Protein AF-A0A8J3C0K2-F1 (afdb_monomer_lite)

InterPro domains:
  IPR045697 Domain of unknown function DUF5919 [PF19319] (122-198)

Foldseek 3Di:
DVVVVCPVVVVVVVVLCVVLVVLLVQLVVLQVVLVVDDDPSSVVSPVVSVVSNVVSVCSNPVVVVVVLVVQPDWDKDFFDDLVVLLVLLLVFQEEKEWAFQADPCCDDPNNVSNLVSLQNNLVNHYAYEYEHAQLPAPLVVVLCVLQVVVVDSSSLRRLSRLLSVVVSLVPDDPSSNVRYWYKYFRDNDQKTWTDGDQKIWIFGDDRNDGRRNGMTIIHGLPHPVVVVVVCSVVVRVVQQLGMDTSQLSQWWWKFKDQVPDTQDTDTFGWDDDPNWIKTFCPDPNVVSLVVVLVVCVVVVHHRDLQSMKIWTQPPSRHDPGHTFIWGKDWQDPPRPCPVVRQVRSCSNNVDPPPPDPDDGTMIITHTDD

Secondary structure (DSSP, 8-state):
-HHHHHHHHHHHHHHHHHHHHHHHHHHHHHHHHHHH--THHHHHHHHHHHHHHHHHHHHHHHHHHHHHHHHH-PEEESS--HHHHHHHHHT-SSEEEEEESS-GGGSTTTHHHHHHHHHHHHHHT-EEEEEEE-TTSHHHHHHHHHHGGGT--HHHHHHHHHHHHHHHHHTS-HHHHTTEEEEEE-SPP-EEEEEETTEEEEEE--TTS-GGGS-EEEEETTSHHHHHHHHHHHHHHH-TTSEEEHHHHHEEEEEEEETTEEEEEEEEEEEEETTEEEEE-TTHHHHHHHHHHHHHHHTTS---GGGEEEEEESSTT-TTPPEEEEEEEE--TT-TTHHHHHHHHHHHHSSSSPSSS----EEEEEEP-

Sequence (369 aa):
MYQWRMRNGLRRRLRTLVIGGLLSTVSAGMLVAAWSTGGFTSDLLLNLGSSLALAAVSYLIFDPIFDDARRARVQEHDRFDRATFIDRMRETHHQIRILDTWTLLLDGRARGRTEQAMREALEQGATIRVLLLDPDSAAARQRAEELERRQIDVAAQIRDNLRHLQEFRAGLATGQRSRLRICVYDASPSIQLYQWDGRALISFFPIGKVSFDVPQLEVDMASPWGQFVDRRFDELWDHRDHIRTLDRYWQLDVTLTDGEKRLGTSAVPYVNADDQVYVDGAGHLAHQLAHQATQHVREGQQASVAALGALAAWPPRRAGQQTCAFHLVHLDDDAPGLAEILALFDSKYGGYPATGDTEVFLLRLVPAE

pLDDT: mean 86.9, std 11.84, range [34.88, 98.62]

Structure (mmCIF, N/CA/C/O backbone):
data_AF-A0A8J3C0K2-F1
#
_entry.id   AF-A0A8J3C0K2-F1
#
loop_
_atom_site.group_PDB
_atom_site.id
_atom_site.type_symbol
_atom_site.label_atom_id
_atom_site.label_alt_id
_atom_site.label_comp_id
_atom_site.label_asym_id
_atom_site.label_entity_id
_atom_site.label_seq_id
_atom_site.pdbx_PDB_ins_code
_atom_site.Cartn_x
_atom_site.Cartn_y
_atom_site.Cartn_z
_atom_site.occupancy
_atom_site.B_iso_or_equiv
_atom_site.auth_seq_id
_atom_site.auth_comp_id
_atom_site.auth_asym_id
_atom_site.auth_atom_id
_atom_site.pdbx_PDB_model_num
ATOM 1 N N . MET A 1 1 ? 3.412 -19.622 -13.308 1.00 40.34 1 MET A N 1
ATOM 2 C CA . MET A 1 1 ? 4.241 -18.410 -13.526 1.00 40.34 1 MET A CA 1
ATOM 3 C C . MET A 1 1 ? 5.617 -18.694 -14.161 1.00 40.34 1 MET A C 1
ATOM 5 O O . MET A 1 1 ? 6.102 -17.840 -14.887 1.00 40.34 1 MET A O 1
ATOM 9 N N . TYR A 1 2 ? 6.209 -19.893 -14.009 1.00 34.88 2 TYR A N 1
ATOM 10 C CA . TYR A 1 2 ? 7.505 -20.270 -14.622 1.00 34.88 2 TYR A CA 1
ATOM 11 C C . TYR A 1 2 ? 7.463 -20.493 -16.156 1.00 34.88 2 TYR A C 1
ATOM 13 O O . TYR A 1 2 ? 8.416 -20.191 -16.867 1.00 34.88 2 TYR A O 1
ATOM 21 N N . GLN A 1 3 ? 6.332 -20.959 -16.701 1.00 37.59 3 GLN A N 1
ATOM 22 C CA . GLN A 1 3 ? 6.222 -21.371 -18.113 1.00 37.59 3 GLN A CA 1
ATOM 23 C C . GLN A 1 3 ? 6.186 -20.216 -19.135 1.00 37.59 3 GLN A C 1
ATOM 25 O O . GLN A 1 3 ? 6.498 -20.421 -20.308 1.00 37.59 3 GLN A O 1
ATOM 30 N N . TRP A 1 4 ? 5.841 -18.990 -18.724 1.00 39.56 4 TRP A N 1
ATOM 31 C CA . TRP A 1 4 ? 5.752 -17.853 -19.653 1.00 39.56 4 TRP A CA 1
ATOM 32 C C . TRP A 1 4 ? 7.104 -17.153 -19.877 1.00 39.56 4 TRP A C 1
ATOM 34 O O . TRP A 1 4 ? 7.392 -16.758 -21.008 1.00 39.56 4 TRP A O 1
ATOM 44 N N . ARG A 1 5 ? 7.991 -17.135 -18.859 1.00 44.91 5 ARG A N 1
ATOM 45 C CA . ARG A 1 5 ? 9.403 -16.694 -18.969 1.00 44.91 5 ARG A CA 1
ATOM 46 C C . ARG A 1 5 ? 10.157 -17.448 -20.076 1.00 44.91 5 ARG A C 1
ATOM 48 O O . ARG A 1 5 ? 11.022 -16.869 -20.727 1.00 44.91 5 ARG A O 1
ATOM 55 N N . MET A 1 6 ? 9.785 -18.701 -20.354 1.00 46.75 6 MET A N 1
ATOM 56 C CA . MET A 1 6 ? 10.351 -19.445 -21.477 1.00 46.75 6 MET A CA 1
ATOM 57 C C . MET A 1 6 ? 9.845 -18.938 -22.832 1.00 46.75 6 MET A C 1
ATOM 59 O O . MET A 1 6 ? 10.668 -18.697 -23.697 1.00 46.75 6 MET A O 1
ATOM 63 N N . ARG A 1 7 ? 8.545 -18.704 -23.061 1.00 48.75 7 ARG A N 1
ATOM 64 C CA . ARG A 1 7 ? 7.992 -18.568 -24.432 1.00 48.75 7 ARG A CA 1
ATOM 65 C C . ARG A 1 7 ? 8.566 -17.424 -25.282 1.00 48.75 7 ARG A C 1
ATOM 67 O O . ARG A 1 7 ? 8.802 -17.643 -26.470 1.00 48.75 7 ARG A O 1
ATOM 74 N N . ASN A 1 8 ? 8.825 -16.242 -24.721 1.00 50.47 8 ASN A N 1
ATOM 75 C CA . ASN A 1 8 ? 9.360 -15.115 -25.506 1.00 50.47 8 ASN A CA 1
ATOM 76 C C . ASN A 1 8 ? 10.885 -15.186 -25.695 1.00 50.47 8 ASN A C 1
ATOM 78 O O . ASN A 1 8 ? 11.376 -14.901 -26.790 1.00 50.47 8 ASN A O 1
ATOM 82 N N . GLY A 1 9 ? 11.621 -15.662 -24.683 1.00 58.25 9 GLY A N 1
ATOM 83 C CA . GLY A 1 9 ? 13.037 -16.010 -24.829 1.00 58.25 9 GLY A CA 1
ATOM 84 C C . GLY A 1 9 ? 13.242 -17.171 -25.806 1.00 58.25 9 GLY A C 1
ATOM 85 O O . GLY A 1 9 ? 14.155 -17.133 -26.625 1.00 58.25 9 GLY A O 1
ATOM 86 N N . LEU A 1 10 ? 12.338 -18.156 -25.792 1.00 61.22 10 LEU A N 1
ATOM 87 C CA . LEU A 1 10 ? 12.351 -19.313 -26.683 1.00 61.22 10 LEU A CA 1
ATOM 88 C C . LEU A 1 10 ? 12.069 -18.896 -28.124 1.00 61.22 10 LEU A C 1
ATOM 90 O O . LEU A 1 10 ? 12.780 -19.343 -29.004 1.00 61.22 10 LEU A O 1
ATOM 94 N N . ARG A 1 11 ? 11.100 -18.008 -28.393 1.00 67.44 11 ARG A N 1
ATOM 95 C CA . ARG A 1 11 ? 10.819 -17.530 -29.763 1.00 67.44 11 ARG A CA 1
ATOM 96 C C . ARG A 1 11 ? 11.991 -16.768 -30.379 1.00 67.44 11 ARG A C 1
ATOM 98 O O . ARG A 1 11 ? 12.285 -16.974 -31.553 1.00 67.44 11 ARG A O 1
ATOM 105 N N . ARG A 1 12 ? 12.673 -15.914 -29.607 1.00 65.38 12 ARG A N 1
ATOM 106 C CA . ARG A 1 12 ? 13.871 -15.208 -30.093 1.00 65.38 12 ARG A CA 1
ATOM 107 C C . ARG A 1 12 ? 15.053 -16.158 -30.264 1.00 65.38 12 ARG A C 1
ATOM 109 O O . ARG A 1 12 ? 15.635 -16.161 -31.337 1.00 65.38 12 ARG A O 1
ATOM 116 N N . ARG A 1 13 ? 15.320 -17.041 -29.292 1.00 71.19 13 ARG A N 1
ATOM 117 C CA . ARG A 1 13 ? 16.349 -18.090 -29.421 1.00 71.19 13 ARG A CA 1
ATOM 118 C C . ARG A 1 13 ? 16.077 -19.019 -30.601 1.00 71.19 13 ARG A C 1
ATOM 120 O O . ARG A 1 13 ? 16.992 -19.304 -31.352 1.00 71.19 13 ARG A O 1
ATOM 127 N N . LEU A 1 14 ? 14.828 -19.433 -30.811 1.00 78.25 14 LEU A N 1
ATOM 128 C CA . LEU A 1 14 ? 14.417 -20.229 -31.968 1.00 78.25 14 LEU A CA 1
ATOM 129 C C . LEU A 1 14 ? 14.643 -19.459 -33.264 1.00 78.25 14 LEU A C 1
ATOM 131 O O . LEU A 1 14 ? 15.159 -20.037 -34.204 1.00 78.25 14 LEU A O 1
ATOM 135 N N . ARG A 1 15 ? 14.330 -18.162 -33.325 1.00 79.69 15 ARG A N 1
ATOM 136 C CA . ARG A 1 15 ? 14.617 -17.343 -34.508 1.00 79.69 15 ARG A CA 1
ATOM 137 C C . ARG A 1 15 ? 16.122 -17.230 -34.774 1.00 79.69 15 ARG A C 1
ATOM 139 O O . ARG A 1 15 ? 16.526 -17.415 -35.915 1.00 79.69 15 ARG A O 1
ATOM 146 N N . THR A 1 16 ? 16.942 -16.984 -33.752 1.00 77.94 16 THR A N 1
ATOM 147 C CA . THR A 1 16 ? 18.410 -16.941 -33.877 1.00 77.94 16 THR A CA 1
ATOM 148 C C . THR A 1 16 ? 18.966 -18.299 -34.316 1.00 77.94 16 THR A C 1
ATOM 150 O O . THR A 1 16 ? 19.793 -18.354 -35.220 1.00 77.94 16 THR A O 1
ATOM 153 N N . LEU A 1 17 ? 18.452 -19.402 -33.761 1.00 81.94 17 LEU A N 1
ATOM 154 C CA . LEU A 1 17 ? 18.816 -20.768 -34.152 1.00 81.94 17 LEU A CA 1
ATOM 155 C C . LEU A 1 17 ? 18.344 -21.122 -35.567 1.00 81.94 17 LEU A C 1
ATOM 157 O O . LEU A 1 17 ? 19.067 -21.798 -36.286 1.00 81.94 17 LEU A O 1
ATOM 161 N N . VAL A 1 18 ? 17.167 -20.658 -35.992 1.00 87.00 18 VAL A N 1
ATOM 162 C CA . VAL A 1 18 ? 16.635 -20.879 -37.346 1.00 87.00 18 VAL A CA 1
ATOM 163 C C . VAL A 1 18 ? 17.442 -20.092 -38.373 1.00 87.00 18 VAL A C 1
ATOM 165 O O . VAL A 1 18 ? 17.825 -20.656 -39.391 1.00 87.00 18 VAL A O 1
ATOM 168 N N . ILE A 1 19 ? 17.739 -18.816 -38.111 1.00 84.44 19 ILE A N 1
ATOM 169 C CA . ILE A 1 19 ? 18.555 -17.984 -39.009 1.00 84.44 19 ILE A CA 1
ATOM 170 C C . ILE A 1 19 ? 19.987 -18.527 -39.074 1.00 84.44 19 ILE A C 1
ATOM 172 O O . ILE A 1 19 ? 20.512 -18.718 -40.168 1.00 84.44 19 ILE A O 1
ATOM 176 N N . GLY A 1 20 ? 20.592 -18.838 -37.922 1.00 82.75 20 GLY A N 1
ATOM 177 C CA . GLY A 1 20 ? 21.917 -19.457 -37.858 1.00 82.75 20 GLY A CA 1
ATOM 178 C C . GLY A 1 20 ? 21.952 -20.810 -38.570 1.00 82.75 20 GLY A C 1
ATOM 179 O O . GLY A 1 20 ? 22.820 -21.039 -39.403 1.00 82.75 20 GLY A O 1
ATOM 180 N N . GLY A 1 21 ? 20.957 -21.667 -38.327 1.00 86.81 21 GLY A N 1
ATOM 181 C CA . GLY A 1 21 ? 20.826 -22.972 -38.974 1.00 86.81 21 GLY A CA 1
ATOM 182 C C . GLY A 1 21 ? 20.632 -22.878 -40.487 1.00 86.81 21 GLY A C 1
ATOM 183 O O . GLY A 1 21 ? 21.260 -23.635 -41.226 1.00 86.81 21 GLY A O 1
ATOM 184 N N . LEU A 1 22 ? 19.829 -21.922 -40.968 1.00 91.31 22 LEU A N 1
ATOM 185 C CA . LEU A 1 22 ? 19.651 -21.666 -42.399 1.00 91.31 22 LEU A CA 1
ATOM 186 C C . LEU A 1 22 ? 20.975 -21.245 -43.046 1.00 91.31 22 LEU A C 1
ATOM 188 O O . LEU A 1 22 ? 21.366 -21.825 -44.056 1.00 91.31 22 LEU A O 1
ATOM 192 N N . LEU A 1 23 ? 21.691 -20.290 -42.444 1.00 86.88 23 LEU A N 1
ATOM 193 C CA . LEU A 1 23 ? 22.984 -19.819 -42.950 1.00 86.88 23 LEU A CA 1
ATOM 194 C C . LEU A 1 23 ? 24.039 -20.934 -42.955 1.00 86.88 23 LEU A C 1
ATOM 196 O O . LEU A 1 23 ? 24.748 -21.092 -43.948 1.00 86.88 23 LEU A O 1
ATOM 200 N N . SER A 1 24 ? 24.106 -21.749 -41.899 1.00 88.00 24 SER A N 1
ATOM 201 C CA . SER A 1 24 ? 25.003 -22.909 -41.838 1.00 88.00 24 SER A CA 1
ATOM 202 C C . SER A 1 24 ? 24.653 -23.971 -42.881 1.00 88.00 24 SER A C 1
ATOM 204 O O . SER A 1 24 ? 25.555 -24.531 -43.497 1.00 88.00 24 SER A O 1
ATOM 206 N N . THR A 1 25 ? 23.362 -24.220 -43.126 1.00 90.94 25 THR A N 1
ATOM 207 C CA . THR A 1 25 ? 22.909 -25.197 -44.132 1.00 90.94 25 THR A CA 1
ATOM 208 C C . THR A 1 25 ? 23.251 -24.730 -45.545 1.00 90.94 25 THR A C 1
ATOM 210 O O . THR A 1 25 ? 23.784 -25.506 -46.335 1.00 90.94 25 THR A O 1
ATOM 213 N N . VAL A 1 26 ? 23.002 -23.453 -45.857 1.00 92.19 26 VAL A N 1
ATOM 214 C CA . VAL A 1 26 ? 23.357 -22.857 -47.155 1.00 92.19 26 VAL A CA 1
ATOM 215 C C . VAL A 1 26 ? 24.871 -22.879 -47.358 1.00 92.19 26 VAL A C 1
ATOM 217 O O . VAL A 1 26 ? 25.337 -23.321 -48.404 1.00 92.19 26 VAL A O 1
ATOM 220 N N . SER A 1 27 ? 25.643 -22.481 -46.345 1.00 90.62 27 SER A N 1
ATOM 221 C CA . SER A 1 27 ? 27.106 -22.528 -46.385 1.00 90.62 27 SER A CA 1
ATOM 222 C C . SER A 1 27 ? 27.633 -23.950 -46.626 1.00 90.62 27 SER A C 1
ATOM 224 O O . SER A 1 27 ? 28.422 -24.157 -47.547 1.00 90.62 27 SER A O 1
ATOM 226 N N . ALA A 1 28 ? 27.147 -24.947 -45.878 1.00 89.94 28 ALA A N 1
ATOM 227 C CA . ALA A 1 28 ? 27.535 -26.345 -46.062 1.00 89.94 28 ALA A CA 1
ATOM 228 C C . ALA A 1 28 ? 27.168 -26.865 -47.461 1.00 89.94 28 ALA A C 1
ATOM 230 O O . ALA A 1 28 ? 27.981 -27.529 -48.100 1.00 89.94 28 ALA A O 1
ATOM 231 N N . GLY A 1 29 ? 25.982 -26.513 -47.969 1.00 92.75 29 GLY A N 1
ATOM 232 C CA . GLY A 1 29 ? 25.562 -26.843 -49.331 1.00 92.75 29 GLY A CA 1
ATOM 233 C C . GLY A 1 29 ? 26.493 -26.256 -50.395 1.00 92.75 29 GLY A C 1
ATOM 234 O O . GLY A 1 29 ? 26.873 -26.962 -51.326 1.00 92.75 29 GLY A O 1
ATOM 235 N N . MET A 1 30 ? 26.921 -24.999 -50.233 1.00 89.12 30 MET A N 1
ATOM 236 C CA . MET A 1 30 ? 27.874 -24.352 -51.145 1.00 89.12 30 MET A CA 1
ATOM 237 C C . MET A 1 30 ? 29.260 -25.010 -51.094 1.00 89.12 30 MET A C 1
ATOM 239 O O . MET A 1 30 ? 29.867 -25.220 -52.142 1.00 89.12 30 MET A O 1
ATOM 243 N N . LEU A 1 31 ? 29.737 -25.393 -49.905 1.00 88.12 31 LEU A N 1
ATOM 244 C CA . LEU A 1 31 ? 31.027 -26.073 -49.734 1.00 88.12 31 LEU A CA 1
ATOM 245 C C . LEU A 1 31 ? 31.029 -27.487 -50.334 1.00 88.12 31 LEU A C 1
ATOM 247 O O . LEU A 1 31 ? 31.998 -27.870 -50.983 1.00 88.12 31 LEU A O 1
ATOM 251 N N . VAL A 1 32 ? 29.941 -28.247 -50.167 1.00 91.50 32 VAL A N 1
ATOM 252 C CA . VAL A 1 32 ? 29.793 -29.583 -50.772 1.00 91.50 32 VAL A CA 1
ATOM 253 C C . VAL A 1 32 ? 29.661 -29.484 -52.293 1.00 91.50 32 VAL A C 1
ATOM 255 O O . VAL A 1 32 ? 30.288 -30.258 -53.014 1.00 91.50 32 VAL A O 1
ATOM 258 N N . ALA A 1 33 ? 28.890 -28.516 -52.798 1.00 86.69 33 ALA A N 1
ATOM 259 C CA . ALA A 1 33 ? 28.747 -28.293 -54.235 1.00 86.69 33 ALA A CA 1
ATOM 260 C C . ALA A 1 33 ? 30.089 -27.935 -54.893 1.00 86.69 33 ALA A C 1
ATOM 262 O O . ALA A 1 33 ? 30.379 -28.447 -55.976 1.00 86.69 33 ALA A O 1
ATOM 263 N N . ALA A 1 34 ? 30.934 -27.150 -54.212 1.00 89.00 34 ALA A N 1
ATOM 264 C CA . ALA A 1 34 ? 32.260 -26.785 -54.701 1.00 89.00 34 ALA A CA 1
ATOM 265 C C . ALA A 1 34 ? 33.132 -28.009 -55.031 1.00 89.00 34 ALA A C 1
ATOM 267 O O . ALA A 1 34 ? 33.839 -27.991 -56.031 1.00 89.00 34 ALA A O 1
ATOM 268 N N . TRP A 1 35 ? 33.026 -29.103 -54.266 1.00 88.56 35 TRP A N 1
ATOM 269 C CA . TRP A 1 35 ? 33.782 -30.340 -54.522 1.00 88.56 35 TRP A CA 1
ATOM 270 C C . TRP A 1 35 ? 33.364 -31.077 -55.797 1.00 88.56 35 TRP A C 1
ATOM 272 O O . TRP A 1 35 ? 34.137 -31.869 -56.329 1.00 88.56 35 TRP A O 1
ATOM 282 N N . SER A 1 36 ? 32.146 -30.835 -56.284 1.00 89.12 36 SER A N 1
ATOM 283 C CA . SER A 1 36 ? 31.622 -31.451 -57.509 1.00 89.12 36 SER A CA 1
ATOM 284 C C . SER A 1 36 ? 31.839 -30.599 -58.763 1.00 89.12 36 SER A C 1
ATOM 286 O O . SER A 1 36 ? 31.673 -31.086 -59.880 1.00 89.12 36 SER A O 1
ATOM 288 N N . THR A 1 37 ? 32.215 -29.331 -58.591 1.00 85.50 37 THR A N 1
ATOM 289 C CA . THR A 1 37 ? 32.388 -28.358 -59.673 1.00 85.50 37 THR A CA 1
ATOM 290 C C . THR A 1 37 ? 33.865 -28.050 -59.901 1.00 85.50 37 THR A C 1
ATOM 292 O O . THR A 1 37 ? 34.630 -27.955 -58.952 1.00 85.50 37 THR A O 1
ATOM 295 N N . GLY A 1 38 ? 34.285 -27.875 -61.155 1.00 88.00 38 GLY A N 1
ATOM 296 C CA . GLY A 1 38 ? 35.657 -27.483 -61.497 1.00 88.00 38 GLY A CA 1
ATOM 297 C C . GLY A 1 38 ? 35.792 -25.997 -61.846 1.00 88.00 38 GLY A C 1
ATOM 298 O O . GLY A 1 38 ? 34.838 -25.355 -62.292 1.00 88.00 38 GLY A O 1
ATOM 299 N N . GLY A 1 39 ? 37.005 -25.459 -61.702 1.00 88.12 39 GLY A N 1
ATOM 300 C CA . GLY A 1 39 ? 37.368 -24.113 -62.159 1.00 88.12 39 GLY A CA 1
ATOM 301 C C . GLY A 1 39 ? 36.726 -22.980 -61.349 1.00 88.12 39 GLY A C 1
ATOM 302 O O . GLY A 1 39 ? 36.488 -23.108 -60.154 1.00 88.12 39 GLY A O 1
ATOM 303 N N . PHE A 1 40 ? 36.417 -21.868 -62.018 1.00 87.50 40 PHE A N 1
ATOM 304 C CA . PHE A 1 40 ? 35.966 -20.613 -61.396 1.00 87.50 40 PHE A CA 1
ATOM 305 C C . PHE A 1 40 ? 34.762 -20.752 -60.444 1.00 87.50 40 PHE A C 1
ATOM 307 O O . PHE A 1 40 ? 34.675 -20.057 -59.434 1.00 87.50 40 PHE A O 1
ATOM 314 N N . THR A 1 41 ? 33.824 -21.652 -60.751 1.00 85.62 41 THR A N 1
ATOM 315 C CA . THR A 1 41 ? 32.620 -21.854 -59.927 1.00 85.62 41 THR A CA 1
ATOM 316 C C . THR A 1 41 ? 32.939 -22.461 -58.561 1.00 85.62 41 THR A C 1
ATOM 318 O O . THR A 1 41 ? 32.341 -22.046 -57.570 1.00 85.62 41 THR A O 1
ATOM 321 N N . SER A 1 42 ? 33.925 -23.361 -58.489 1.00 85.88 42 SER A N 1
ATOM 322 C CA . SER A 1 42 ? 34.426 -23.912 -57.224 1.00 85.88 42 SER A CA 1
ATOM 323 C C . SER A 1 42 ? 35.030 -22.814 -56.354 1.00 85.88 42 SER A C 1
ATOM 325 O O . SER A 1 42 ? 34.663 -22.676 -55.189 1.00 85.88 42 SER A O 1
ATOM 327 N N . ASP A 1 43 ? 35.896 -21.978 -56.931 1.00 85.62 43 ASP A N 1
ATOM 328 C CA . ASP A 1 43 ? 36.564 -20.900 -56.194 1.00 85.62 43 ASP A CA 1
ATOM 329 C C . ASP A 1 43 ? 35.558 -19.868 -55.658 1.00 85.62 43 ASP A C 1
ATOM 331 O O . ASP A 1 43 ? 35.679 -19.391 -54.526 1.00 85.62 43 ASP A O 1
ATOM 335 N N . LEU A 1 44 ? 34.520 -19.552 -56.439 1.00 87.12 44 LEU A N 1
ATOM 336 C CA . LEU A 1 44 ? 33.441 -18.659 -56.018 1.00 87.12 44 LEU A CA 1
ATOM 337 C C . LEU A 1 44 ? 32.611 -19.264 -54.870 1.00 87.12 44 LEU A C 1
ATOM 339 O O . LEU A 1 44 ? 32.331 -18.575 -53.887 1.00 87.12 44 LEU A O 1
ATOM 343 N N . LEU A 1 45 ? 32.237 -20.546 -54.973 1.00 85.62 45 LEU A N 1
ATOM 344 C CA . LEU A 1 45 ? 31.454 -21.254 -53.954 1.00 85.62 45 LEU A CA 1
ATOM 345 C C . LEU A 1 45 ? 32.230 -21.435 -52.646 1.00 85.62 45 LEU A C 1
ATOM 347 O O . LEU A 1 45 ? 31.642 -21.283 -51.576 1.00 85.62 45 LEU A O 1
ATOM 351 N N . LEU A 1 46 ? 33.539 -21.693 -52.709 1.00 84.12 46 LEU A N 1
ATOM 352 C CA . LEU A 1 46 ? 34.401 -21.784 -51.528 1.00 84.12 46 LEU A CA 1
ATOM 353 C C . LEU A 1 46 ? 34.516 -20.436 -50.805 1.00 84.12 46 LEU A C 1
ATOM 355 O O . LEU A 1 46 ? 34.364 -20.372 -49.582 1.00 84.12 46 LEU A O 1
ATOM 359 N N . ASN A 1 47 ? 34.724 -19.344 -51.546 1.00 84.69 47 ASN A N 1
ATOM 360 C CA . ASN A 1 47 ? 34.821 -18.002 -50.966 1.00 84.69 47 ASN A CA 1
ATOM 361 C C . ASN A 1 47 ? 33.490 -17.522 -50.363 1.00 84.69 47 ASN A C 1
ATOM 363 O O . ASN A 1 47 ? 33.461 -16.993 -49.248 1.00 84.69 47 ASN A O 1
ATOM 367 N N . LEU A 1 48 ? 32.368 -17.743 -51.055 1.00 85.56 48 LEU A N 1
ATOM 368 C CA . LEU A 1 48 ? 31.042 -17.397 -50.533 1.00 85.56 48 LEU A CA 1
ATOM 369 C C . LEU A 1 48 ? 30.633 -18.299 -49.363 1.00 85.56 48 LEU A C 1
ATOM 371 O O . LEU A 1 48 ? 30.150 -17.801 -48.346 1.00 85.56 48 LEU A O 1
ATOM 375 N N . GLY A 1 49 ? 30.857 -19.609 -49.477 1.00 80.62 49 GLY A N 1
ATOM 376 C CA . GLY A 1 49 ? 30.522 -20.587 -48.445 1.00 80.62 49 GLY A CA 1
ATOM 377 C C . GLY A 1 49 ? 31.273 -20.325 -47.142 1.00 80.62 49 GLY A C 1
ATOM 378 O O . GLY A 1 49 ? 30.652 -20.300 -46.078 1.00 80.62 49 GLY A O 1
ATOM 379 N N . SER A 1 50 ? 32.578 -20.043 -47.217 1.00 83.75 50 SER A N 1
ATOM 380 C CA . SER A 1 50 ? 33.395 -19.686 -46.046 1.00 83.75 50 SER A CA 1
ATOM 381 C C . SER A 1 50 ? 32.979 -18.351 -45.417 1.00 83.75 50 SER A C 1
ATOM 383 O O . SER A 1 50 ? 32.853 -18.267 -44.194 1.00 83.75 50 SER A O 1
ATOM 385 N N . SER A 1 51 ? 32.667 -17.335 -46.228 1.00 84.00 51 SER A N 1
ATOM 386 C CA . SER A 1 51 ? 32.173 -16.039 -45.735 1.00 84.00 51 SER A CA 1
ATOM 387 C C . SER A 1 51 ? 30.828 -16.172 -45.008 1.00 84.00 51 SER A C 1
ATOM 389 O O . SER A 1 51 ? 30.630 -15.583 -43.944 1.00 84.00 51 SER A O 1
ATOM 391 N N . LEU A 1 52 ? 29.913 -16.992 -45.538 1.00 82.19 52 LEU A N 1
ATOM 392 C CA . LEU A 1 52 ? 28.620 -17.278 -44.909 1.00 82.19 52 LEU A CA 1
ATOM 393 C C . LEU A 1 52 ? 28.761 -18.116 -43.632 1.00 82.19 52 LEU A C 1
ATOM 395 O O . LEU A 1 52 ? 28.049 -17.851 -42.662 1.00 82.19 52 LEU A O 1
ATOM 399 N N . ALA A 1 53 ? 29.691 -19.077 -43.593 1.00 75.81 53 ALA A N 1
ATOM 400 C CA . ALA A 1 53 ? 30.005 -19.827 -42.374 1.00 75.81 53 ALA A CA 1
ATOM 401 C C . ALA A 1 53 ? 30.484 -18.884 -41.264 1.00 75.81 53 ALA A C 1
ATOM 403 O O . ALA A 1 53 ? 29.987 -18.942 -40.139 1.00 75.81 53 ALA A O 1
ATOM 404 N N . LEU A 1 54 ? 31.409 -17.976 -41.595 1.00 80.56 54 LEU A N 1
ATOM 405 C CA . LEU A 1 54 ? 31.934 -16.993 -40.654 1.00 80.56 54 LEU A CA 1
ATOM 406 C C . LEU A 1 54 ? 30.830 -16.054 -40.150 1.00 80.56 54 LEU A C 1
ATOM 408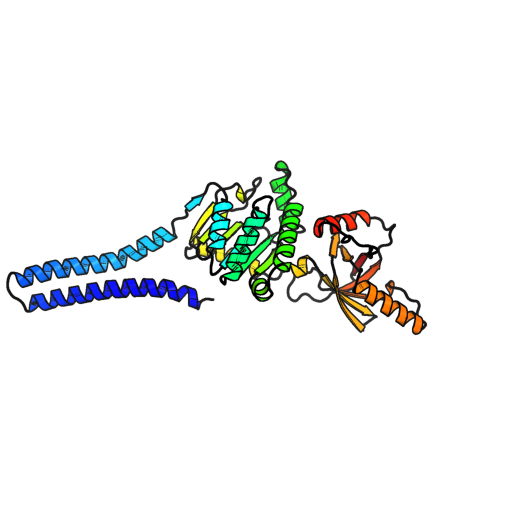 O O . LEU A 1 54 ? 30.748 -15.799 -38.950 1.00 80.56 54 LEU A O 1
ATOM 412 N N . ALA A 1 55 ? 29.948 -15.587 -41.037 1.00 79.50 55 ALA A N 1
ATOM 413 C CA . ALA A 1 55 ? 28.803 -14.759 -40.664 1.00 79.50 55 ALA A CA 1
ATOM 414 C C . ALA A 1 55 ? 27.827 -15.496 -39.728 1.00 79.50 55 ALA A C 1
ATOM 416 O O . ALA A 1 55 ? 27.373 -14.912 -38.744 1.00 79.50 55 ALA A O 1
ATOM 417 N N . ALA A 1 56 ? 27.543 -16.778 -39.985 1.00 76.88 56 ALA A N 1
ATOM 418 C CA . ALA A 1 56 ? 26.682 -17.597 -39.132 1.00 76.88 56 ALA A CA 1
ATOM 419 C C . ALA A 1 56 ? 27.277 -17.776 -37.727 1.00 76.88 56 ALA A C 1
ATOM 421 O O . ALA A 1 56 ? 26.586 -17.562 -36.731 1.00 76.88 56 ALA A O 1
ATOM 422 N N . VAL A 1 57 ? 28.570 -18.111 -37.641 1.00 77.88 57 VAL A N 1
ATOM 423 C CA . VAL A 1 57 ? 29.290 -18.265 -36.366 1.00 77.88 57 VAL A CA 1
ATOM 424 C C . VAL A 1 57 ? 29.348 -16.937 -35.608 1.00 77.88 57 VAL A C 1
ATOM 426 O O . VAL A 1 57 ? 29.031 -16.893 -34.422 1.00 77.88 57 VAL A O 1
ATOM 429 N N . SER A 1 58 ? 29.682 -15.847 -36.301 1.00 80.81 58 SER A N 1
ATOM 430 C CA . SER A 1 58 ? 29.706 -14.489 -35.751 1.00 80.81 58 SER A CA 1
ATOM 431 C C . SER A 1 58 ? 28.344 -14.107 -35.161 1.00 80.81 58 SER A C 1
ATOM 433 O O . SER A 1 58 ? 28.258 -13.718 -33.999 1.00 80.81 58 SER A O 1
ATOM 435 N N . TYR A 1 59 ? 27.254 -14.318 -35.903 1.00 80.56 59 TYR A N 1
ATOM 436 C CA . TYR A 1 59 ? 25.904 -14.015 -35.430 1.00 80.56 59 TYR A CA 1
ATOM 437 C C . TYR A 1 59 ? 25.506 -14.855 -34.205 1.00 80.56 59 TYR A C 1
ATOM 439 O O . TYR A 1 59 ? 24.963 -14.321 -33.241 1.00 80.56 59 TYR A O 1
ATOM 447 N N . LEU A 1 60 ? 25.835 -16.151 -34.187 1.00 77.56 60 LEU A N 1
ATOM 448 C CA . LEU A 1 60 ? 25.545 -17.032 -33.049 1.00 77.56 60 LEU A CA 1
ATOM 449 C C . LEU A 1 60 ? 26.321 -16.661 -31.775 1.00 77.56 60 LEU A C 1
ATOM 451 O O . LEU A 1 60 ? 25.820 -16.908 -30.680 1.00 77.56 60 LEU A O 1
ATOM 455 N N . ILE A 1 61 ? 27.517 -16.077 -31.906 1.00 76.00 61 ILE A N 1
ATOM 456 C CA . ILE A 1 61 ? 28.367 -15.689 -30.771 1.00 76.00 61 ILE A CA 1
ATOM 457 C C . ILE A 1 61 ? 28.053 -14.269 -30.288 1.00 76.00 61 ILE A C 1
ATOM 459 O O . ILE A 1 61 ? 27.923 -14.046 -29.085 1.00 76.00 61 ILE A O 1
ATOM 463 N N . PHE A 1 62 ? 27.934 -13.299 -31.196 1.00 73.06 62 PHE A N 1
ATOM 464 C CA . PHE A 1 62 ? 27.825 -11.889 -30.823 1.00 73.06 62 PHE A CA 1
ATOM 465 C C . PHE A 1 62 ? 26.424 -11.482 -30.366 1.00 73.06 62 PHE A C 1
ATOM 467 O O . PHE A 1 62 ? 26.315 -10.677 -29.444 1.00 73.06 62 PHE A O 1
ATOM 474 N N . ASP A 1 63 ? 25.356 -12.022 -30.960 1.00 72.94 63 ASP A N 1
ATOM 475 C CA . ASP A 1 63 ? 23.981 -11.622 -30.617 1.00 72.94 63 ASP A CA 1
ATOM 476 C C . ASP A 1 63 ? 23.649 -11.898 -29.129 1.00 72.94 63 ASP A C 1
ATOM 478 O O . ASP A 1 63 ? 23.155 -10.988 -28.457 1.00 72.94 63 ASP A O 1
ATOM 482 N N . PRO A 1 64 ? 24.009 -13.066 -28.542 1.00 67.88 64 PRO A N 1
ATOM 483 C CA . PRO A 1 64 ? 23.860 -13.305 -27.103 1.00 67.88 64 PRO A CA 1
ATOM 484 C C . PRO A 1 64 ? 24.662 -12.328 -26.236 1.00 67.88 64 PRO A C 1
ATOM 486 O O . PRO A 1 64 ? 24.132 -11.806 -25.259 1.00 67.88 64 PRO A O 1
ATOM 489 N N . ILE A 1 65 ? 25.914 -12.040 -26.611 1.00 67.38 65 ILE A N 1
ATOM 490 C CA . ILE A 1 65 ? 26.798 -11.140 -25.855 1.00 67.38 65 ILE A CA 1
ATOM 491 C C . ILE A 1 65 ? 26.245 -9.710 -25.863 1.00 67.38 65 ILE A C 1
ATOM 493 O O . ILE A 1 65 ? 26.227 -9.046 -24.828 1.00 67.38 65 ILE A O 1
ATOM 497 N N . PHE A 1 66 ? 25.759 -9.229 -27.010 1.00 68.25 66 PHE A N 1
ATOM 498 C CA . PHE A 1 66 ? 25.170 -7.894 -27.118 1.00 68.25 66 PHE A CA 1
ATOM 499 C C . PHE A 1 66 ? 23.833 -7.780 -26.390 1.00 68.25 66 PHE A C 1
ATOM 501 O O . PHE A 1 66 ? 23.535 -6.721 -25.835 1.00 68.25 66 PHE A O 1
ATOM 508 N N . ASP A 1 67 ? 23.023 -8.834 -26.380 1.00 66.44 67 ASP A N 1
ATOM 509 C CA . ASP A 1 67 ? 21.784 -8.863 -25.606 1.00 66.44 67 ASP A CA 1
ATOM 510 C C . ASP A 1 67 ? 22.059 -8.881 -24.099 1.00 66.44 67 ASP A C 1
ATOM 512 O O . ASP A 1 67 ? 21.422 -8.127 -23.361 1.00 66.44 67 ASP A O 1
ATOM 516 N N . ASP A 1 68 ? 23.037 -9.661 -23.640 1.00 64.62 68 ASP A N 1
ATO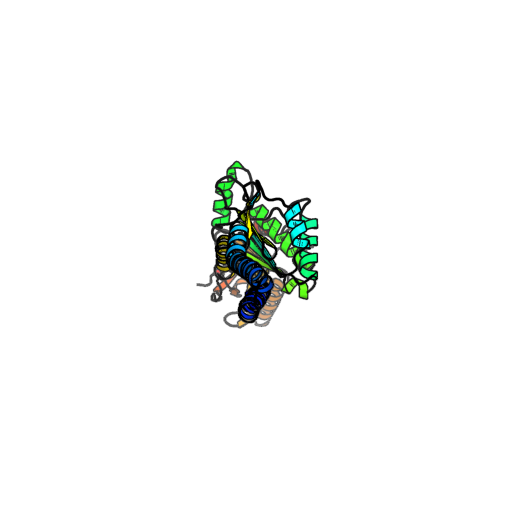M 517 C CA . ASP A 1 68 ? 23.438 -9.689 -22.233 1.00 64.62 68 ASP A CA 1
ATOM 518 C C . ASP A 1 68 ? 24.053 -8.349 -21.804 1.00 64.62 68 ASP A C 1
ATOM 520 O O . ASP A 1 68 ? 23.689 -7.815 -20.755 1.00 64.62 68 ASP A O 1
ATOM 524 N N . ALA A 1 69 ? 24.879 -7.727 -22.651 1.00 59.69 69 ALA A N 1
ATOM 525 C CA . ALA A 1 69 ? 25.408 -6.383 -22.417 1.00 59.69 69 ALA A CA 1
ATOM 526 C C . ALA A 1 69 ? 24.299 -5.314 -22.388 1.00 59.69 69 ALA A C 1
ATOM 528 O O . ALA A 1 69 ? 24.325 -4.414 -21.547 1.00 59.69 69 ALA A O 1
ATOM 529 N N . ARG A 1 70 ? 23.287 -5.417 -23.263 1.00 62.19 70 ARG A N 1
ATOM 530 C CA . ARG A 1 70 ? 22.124 -4.512 -23.264 1.00 62.19 70 ARG A CA 1
ATOM 531 C C . ARG A 1 70 ? 21.239 -4.689 -22.033 1.00 62.19 70 ARG A C 1
ATOM 533 O O . ARG A 1 70 ? 20.733 -3.694 -21.526 1.00 62.19 70 ARG A O 1
ATOM 540 N N . ARG A 1 71 ? 21.064 -5.917 -21.537 1.00 63.19 71 ARG A N 1
ATOM 541 C CA . ARG A 1 71 ? 20.314 -6.200 -20.298 1.00 63.19 71 ARG A CA 1
ATOM 542 C C . ARG A 1 71 ? 21.080 -5.816 -19.038 1.00 63.19 71 ARG A C 1
ATOM 544 O O . ARG A 1 71 ? 20.456 -5.474 -18.041 1.00 63.19 71 ARG A O 1
ATOM 551 N N . ALA A 1 72 ? 22.408 -5.874 -19.076 1.00 61.44 72 ALA A N 1
ATOM 552 C CA . ALA A 1 72 ? 23.267 -5.433 -17.982 1.00 61.44 72 ALA A CA 1
ATOM 553 C C . ALA A 1 72 ? 23.386 -3.903 -17.895 1.00 61.44 72 ALA A C 1
ATOM 555 O O . ALA A 1 72 ? 23.829 -3.388 -16.869 1.00 61.44 72 ALA A O 1
ATOM 556 N N . ARG A 1 73 ? 22.994 -3.169 -18.948 1.00 66.94 73 ARG A N 1
ATOM 557 C CA . ARG A 1 73 ? 23.032 -1.707 -18.954 1.00 66.94 73 ARG A CA 1
ATOM 558 C C . ARG A 1 73 ? 21.922 -1.157 -18.064 1.00 66.94 73 ARG A C 1
ATOM 560 O O . ARG A 1 73 ? 20.762 -1.088 -18.461 1.00 66.94 73 ARG A O 1
ATOM 567 N N . VAL A 1 74 ? 22.318 -0.762 -16.863 1.00 77.69 74 VAL A N 1
ATOM 568 C CA . VAL A 1 74 ? 21.507 0.044 -15.958 1.00 77.69 74 VAL A CA 1
ATOM 569 C C . VAL A 1 74 ? 21.493 1.471 -16.498 1.00 77.69 74 VAL A C 1
ATOM 571 O O . VAL A 1 74 ? 22.554 2.041 -16.762 1.00 77.69 74 VAL A O 1
ATOM 574 N N . GLN A 1 75 ? 20.304 2.025 -16.720 1.00 86.06 75 GLN A N 1
ATOM 575 C CA . GLN A 1 75 ? 20.156 3.441 -17.038 1.00 86.06 75 GLN A CA 1
ATOM 576 C C . GLN A 1 75 ? 19.863 4.188 -15.743 1.00 86.06 75 GLN A C 1
ATOM 578 O O . GLN A 1 75 ? 18.916 3.860 -15.040 1.00 86.06 75 GLN A O 1
ATOM 583 N N . GLU A 1 76 ? 20.690 5.171 -15.421 1.00 90.12 76 GLU A N 1
ATOM 584 C CA . GLU A 1 76 ? 20.482 6.028 -14.260 1.00 90.12 76 GLU A CA 1
ATOM 585 C C . GLU A 1 76 ? 19.643 7.243 -14.663 1.00 90.12 76 GLU A C 1
ATOM 587 O O . GLU A 1 76 ? 19.869 7.853 -15.711 1.00 90.12 76 GLU A O 1
ATOM 592 N N . HIS A 1 77 ? 18.662 7.570 -13.833 1.00 91.75 77 HIS A N 1
ATOM 593 C CA . HIS A 1 77 ? 17.842 8.772 -13.922 1.00 91.75 77 HIS A CA 1
ATOM 594 C C . HIS A 1 77 ? 18.083 9.597 -12.663 1.00 91.75 77 HIS A C 1
ATOM 596 O O . HIS A 1 77 ? 18.106 9.033 -11.575 1.00 91.75 77 HIS A O 1
ATOM 602 N N . ASP A 1 78 ? 18.201 10.920 -12.772 1.00 90.81 78 ASP A N 1
ATOM 603 C CA . ASP A 1 78 ? 18.546 11.774 -11.620 1.00 90.81 78 ASP A CA 1
ATOM 604 C C . ASP A 1 78 ? 17.534 11.696 -10.462 1.00 90.81 78 ASP A C 1
ATOM 606 O O . ASP A 1 78 ? 17.883 11.911 -9.301 1.00 90.81 78 ASP A O 1
ATOM 610 N N . ARG A 1 79 ? 16.262 11.430 -10.785 1.00 93.25 79 ARG A N 1
ATOM 611 C CA . ARG A 1 79 ? 15.128 11.366 -9.852 1.00 93.25 79 ARG A CA 1
ATOM 612 C C . ARG A 1 79 ? 13.960 10.591 -10.453 1.00 93.25 79 ARG A C 1
ATOM 614 O O . ARG A 1 79 ? 13.952 10.288 -11.645 1.00 93.25 79 ARG A O 1
ATOM 621 N N . PHE A 1 80 ? 12.939 10.326 -9.643 1.00 95.19 80 PHE A N 1
ATOM 622 C CA . PHE A 1 80 ? 11.723 9.663 -10.103 1.00 95.19 80 PHE A CA 1
ATOM 623 C C . PHE A 1 80 ? 10.866 10.578 -10.994 1.00 95.19 80 PHE A C 1
ATOM 625 O O . PHE A 1 80 ? 10.285 11.566 -10.533 1.00 95.19 80 PHE A O 1
ATOM 632 N N . ASP A 1 81 ? 10.750 10.231 -12.279 1.00 94.69 81 ASP A N 1
ATOM 633 C CA . ASP A 1 81 ? 9.839 10.897 -13.210 1.00 94.69 81 ASP A CA 1
ATOM 634 C C . ASP A 1 81 ? 8.438 10.272 -13.154 1.00 94.69 81 ASP A C 1
ATOM 636 O O . ASP A 1 81 ? 8.117 9.283 -13.822 1.00 94.69 81 ASP A O 1
ATOM 640 N N . ARG A 1 82 ? 7.579 10.913 -12.360 1.00 94.81 82 ARG A N 1
ATOM 641 C CA . ARG A 1 82 ? 6.176 10.527 -12.177 1.00 94.81 82 ARG A CA 1
ATOM 642 C C . ARG A 1 82 ? 5.388 10.489 -13.481 1.00 94.81 82 ARG A C 1
ATOM 644 O O . ARG A 1 82 ? 4.568 9.595 -13.652 1.00 94.81 82 ARG A O 1
ATOM 651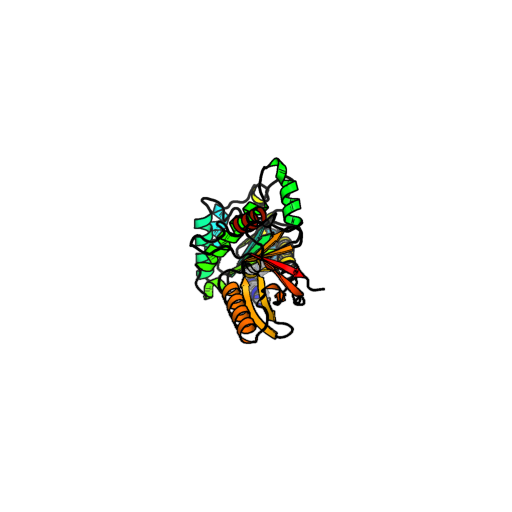 N N . ALA A 1 83 ? 5.583 11.463 -14.371 1.00 95.25 83 ALA A N 1
ATOM 652 C CA . ALA A 1 83 ? 4.780 11.557 -15.587 1.00 95.25 83 ALA A CA 1
ATOM 653 C C . ALA A 1 83 ? 5.105 10.392 -16.522 1.00 95.25 83 ALA A C 1
ATOM 655 O O . ALA A 1 83 ? 4.196 9.687 -16.957 1.00 95.25 83 ALA A O 1
ATOM 656 N N . THR A 1 84 ? 6.400 10.139 -16.717 1.00 95.31 84 THR A N 1
ATOM 657 C CA . THR A 1 84 ? 6.877 9.010 -17.514 1.00 95.31 84 THR A CA 1
ATOM 658 C C . THR A 1 84 ? 6.389 7.681 -16.938 1.00 95.31 84 THR A C 1
ATOM 660 O O . THR A 1 84 ? 5.875 6.854 -17.686 1.00 95.31 84 THR A O 1
ATOM 663 N N . PHE A 1 85 ? 6.473 7.469 -15.618 1.00 96.94 85 PHE A N 1
ATOM 664 C CA . PHE A 1 85 ? 5.987 6.221 -15.019 1.00 96.94 85 PHE A CA 1
ATOM 665 C C . PHE A 1 85 ? 4.469 6.034 -15.183 1.00 96.94 85 PHE A C 1
ATOM 667 O O . PHE A 1 85 ? 4.032 4.941 -15.533 1.00 96.94 85 PHE A O 1
ATOM 674 N N . ILE A 1 86 ? 3.666 7.089 -15.000 1.00 97.81 86 ILE A N 1
ATOM 675 C CA . ILE A 1 86 ? 2.210 7.033 -15.228 1.00 97.81 86 ILE A CA 1
ATOM 676 C C . ILE A 1 86 ? 1.903 6.635 -16.676 1.00 97.81 86 ILE A C 1
ATOM 678 O O . ILE A 1 86 ? 1.039 5.792 -16.906 1.00 97.81 86 ILE A O 1
ATOM 682 N N . ASP A 1 87 ? 2.618 7.195 -17.652 1.00 97.19 87 ASP A N 1
ATOM 683 C CA . ASP A 1 87 ? 2.413 6.841 -19.057 1.00 97.19 87 ASP A CA 1
ATOM 684 C C . ASP A 1 87 ? 2.819 5.378 -19.331 1.00 97.19 87 ASP A C 1
ATOM 686 O O . ASP A 1 87 ? 2.082 4.653 -19.997 1.00 97.19 87 ASP A O 1
ATOM 690 N N . ARG A 1 88 ? 3.896 4.875 -18.707 1.00 96.81 88 ARG A N 1
ATOM 691 C CA . ARG A 1 88 ? 4.262 3.444 -18.759 1.00 96.81 88 ARG A CA 1
ATOM 692 C C . ARG A 1 88 ? 3.218 2.527 -18.130 1.00 96.81 88 ARG A C 1
ATOM 694 O O . ARG A 1 88 ? 2.971 1.443 -18.656 1.00 96.81 88 ARG A O 1
ATOM 701 N N . MET A 1 89 ? 2.583 2.940 -17.033 1.00 96.50 89 MET A N 1
ATOM 702 C CA . MET A 1 89 ? 1.501 2.167 -16.416 1.00 96.50 89 MET A CA 1
ATOM 703 C C . MET A 1 89 ? 0.325 1.981 -17.379 1.00 96.50 89 MET A C 1
ATOM 705 O O . MET A 1 89 ? -0.231 0.890 -17.438 1.00 96.50 89 MET A O 1
ATOM 709 N N . ARG A 1 90 ? -0.026 3.004 -18.169 1.00 95.38 90 ARG A N 1
ATOM 710 C CA . ARG A 1 90 ? -1.117 2.921 -19.162 1.00 95.38 90 ARG A CA 1
ATOM 711 C C . ARG A 1 90 ? -0.840 1.929 -20.286 1.00 95.38 90 ARG A C 1
ATOM 713 O O . ARG A 1 90 ? -1.762 1.296 -20.794 1.00 95.38 90 ARG A O 1
ATOM 720 N N . GLU A 1 91 ? 0.428 1.820 -20.674 1.00 94.12 91 GLU A N 1
ATOM 721 C CA . GLU A 1 91 ? 0.917 0.903 -21.711 1.00 94.12 91 GLU A CA 1
ATOM 722 C C . GLU A 1 91 ? 1.082 -0.541 -21.197 1.00 94.12 91 GLU A C 1
ATOM 724 O O . GLU A 1 91 ? 1.386 -1.447 -21.970 1.00 94.12 91 GLU A O 1
ATOM 729 N N . THR A 1 92 ? 0.923 -0.765 -19.889 1.00 94.94 92 THR A N 1
ATOM 730 C CA . THR A 1 92 ? 1.213 -2.047 -19.247 1.00 94.94 92 THR A CA 1
ATOM 731 C C . THR A 1 92 ? 0.068 -3.040 -19.412 1.00 94.94 92 THR A C 1
ATOM 733 O O . THR A 1 92 ? -1.065 -2.788 -19.004 1.00 94.94 92 THR A O 1
ATOM 736 N N . HIS A 1 93 ? 0.388 -4.239 -19.901 1.00 93.56 93 HIS A N 1
ATOM 737 C CA . HIS A 1 93 ? -0.609 -5.290 -20.135 1.00 93.56 93 HIS A CA 1
ATOM 738 C C . HIS A 1 93 ? -0.518 -6.470 -19.162 1.00 93.56 93 HIS A C 1
ATOM 740 O O . HIS A 1 93 ? -1.439 -7.291 -19.108 1.00 93.56 93 HIS A O 1
ATOM 746 N N . HIS A 1 94 ? 0.575 -6.606 -18.403 1.00 94.81 94 HIS A N 1
ATOM 747 C CA . HIS A 1 94 ? 0.787 -7.791 -17.571 1.00 94.81 94 HIS A CA 1
ATOM 748 C C . HIS A 1 94 ? 0.874 -7.473 -16.088 1.00 94.81 94 HIS A C 1
ATOM 750 O O . HIS A 1 94 ? 0.097 -8.029 -15.303 1.00 94.81 94 HIS A O 1
ATOM 756 N N . GLN A 1 95 ? 1.823 -6.632 -15.677 1.00 97.00 95 GLN A N 1
ATOM 757 C CA . GLN A 1 95 ? 2.087 -6.454 -14.255 1.00 97.00 95 GLN A CA 1
ATOM 758 C C . GLN A 1 95 ? 2.633 -5.078 -13.901 1.00 97.00 95 GLN A C 1
ATOM 760 O O . GLN A 1 95 ? 3.602 -4.610 -14.489 1.00 97.00 95 GLN A O 1
ATOM 765 N N . ILE A 1 96 ? 2.070 -4.515 -12.835 1.00 98.50 96 ILE A N 1
ATOM 766 C CA . ILE A 1 96 ? 2.592 -3.342 -12.141 1.00 98.50 96 ILE A CA 1
ATOM 767 C C . ILE A 1 96 ? 2.901 -3.756 -10.701 1.00 98.50 96 ILE A C 1
ATOM 769 O O . ILE A 1 96 ? 2.067 -4.392 -10.043 1.00 98.50 96 ILE A O 1
ATOM 773 N N . ARG A 1 97 ? 4.098 -3.422 -10.209 1.00 98.31 97 ARG A N 1
ATOM 774 C CA . ARG A 1 97 ? 4.453 -3.569 -8.788 1.00 98.31 97 ARG A CA 1
ATOM 775 C C . ARG A 1 97 ? 4.963 -2.250 -8.239 1.00 98.31 97 ARG A C 1
ATOM 777 O O . ARG A 1 97 ? 5.792 -1.606 -8.873 1.00 98.31 97 ARG A O 1
ATOM 784 N N . ILE A 1 98 ? 4.477 -1.886 -7.063 1.00 98.12 98 ILE A N 1
ATOM 785 C CA . ILE A 1 98 ? 4.912 -0.711 -6.316 1.00 98.12 98 ILE A CA 1
ATOM 786 C C . ILE A 1 98 ? 5.329 -1.193 -4.929 1.00 98.12 98 ILE A C 1
ATOM 788 O O . ILE A 1 98 ? 4.534 -1.846 -4.254 1.00 98.12 98 ILE A O 1
ATOM 792 N N . LEU A 1 99 ? 6.560 -0.894 -4.526 1.00 96.88 99 LEU A N 1
ATOM 793 C CA . LEU A 1 99 ? 7.053 -1.038 -3.157 1.00 96.88 99 LEU A CA 1
ATOM 794 C C . LEU A 1 99 ? 7.717 0.278 -2.758 1.00 96.88 99 LEU A C 1
ATOM 796 O O . LEU A 1 99 ? 8.668 0.713 -3.406 1.00 96.88 99 LEU A O 1
ATOM 800 N N . ASP A 1 100 ? 7.199 0.911 -1.713 1.00 95.94 100 ASP A N 1
ATOM 801 C CA . ASP A 1 100 ? 7.708 2.187 -1.213 1.00 95.94 100 ASP A CA 1
ATOM 802 C C . ASP A 1 100 ? 7.323 2.394 0.257 1.00 95.94 100 ASP A C 1
ATOM 804 O O . ASP A 1 100 ? 6.488 1.665 0.794 1.00 95.94 100 ASP A O 1
ATOM 808 N N . THR A 1 101 ? 7.878 3.428 0.893 1.00 95.38 101 THR A N 1
ATOM 809 C CA . THR A 1 101 ? 7.386 3.891 2.199 1.00 95.38 101 THR A CA 1
ATOM 810 C C . THR A 1 101 ? 5.979 4.465 2.042 1.00 95.38 101 THR A C 1
ATOM 812 O O . THR A 1 101 ? 5.032 3.934 2.609 1.00 95.38 101 THR A O 1
ATOM 815 N N . TRP A 1 102 ? 5.845 5.478 1.187 1.00 95.94 102 TRP A N 1
ATOM 816 C CA . TRP A 1 102 ? 4.606 6.014 0.613 1.00 95.94 102 TRP A CA 1
ATOM 817 C C . TRP A 1 102 ? 4.922 6.428 -0.832 1.00 95.94 102 TRP A C 1
ATOM 819 O O . TRP A 1 102 ? 6.090 6.633 -1.159 1.00 95.94 102 TRP A O 1
ATOM 829 N N . THR A 1 103 ? 3.926 6.553 -1.708 1.00 95.19 103 THR A N 1
ATOM 830 C CA . THR A 1 103 ? 4.148 6.878 -3.122 1.00 95.19 103 THR A CA 1
ATOM 831 C C . THR A 1 103 ? 3.661 8.278 -3.494 1.00 95.19 103 THR A C 1
ATOM 833 O O . THR A 1 103 ? 2.493 8.625 -3.339 1.00 95.19 103 THR A O 1
ATOM 836 N N . LEU A 1 104 ? 4.532 9.063 -4.138 1.00 94.00 104 LEU A N 1
ATOM 837 C CA . LEU A 1 104 ? 4.143 10.359 -4.715 1.00 94.00 104 LEU A CA 1
ATOM 838 C C . LEU A 1 104 ? 3.118 10.256 -5.855 1.00 94.00 104 LEU A C 1
ATOM 840 O O . LEU A 1 104 ? 2.656 11.279 -6.375 1.00 94.00 104 LEU A O 1
ATOM 844 N N . LEU A 1 105 ? 2.833 9.045 -6.339 1.00 96.19 105 LEU A N 1
ATOM 845 C CA . LEU A 1 105 ? 1.870 8.835 -7.414 1.00 96.19 105 LEU A CA 1
ATOM 846 C C . LEU A 1 105 ? 0.443 9.177 -6.977 1.00 96.19 105 LEU A C 1
ATOM 848 O O . LEU A 1 105 ? -0.381 9.512 -7.829 1.00 96.19 105 LEU A O 1
ATOM 852 N N . LEU A 1 106 ? 0.160 9.124 -5.675 1.00 95.94 106 LEU A N 1
ATOM 853 C CA . LEU A 1 106 ? -1.159 9.394 -5.103 1.00 95.94 106 LEU A CA 1
ATOM 854 C C . LEU A 1 106 ? -1.288 10.814 -4.537 1.00 95.94 106 LEU A C 1
ATOM 856 O O . LEU A 1 106 ? -2.331 11.159 -3.986 1.00 95.94 106 LEU A O 1
ATOM 860 N N . ASP A 1 107 ? -0.280 11.662 -4.753 1.00 90.50 107 ASP A N 1
ATOM 861 C CA . ASP A 1 107 ? -0.246 13.010 -4.196 1.00 90.50 107 ASP A CA 1
ATOM 862 C C . ASP A 1 107 ? -0.771 14.062 -5.181 1.00 90.50 107 ASP A C 1
ATOM 864 O O . ASP A 1 107 ? -0.449 14.086 -6.380 1.00 90.50 107 ASP A O 1
ATOM 868 N N . GLY A 1 108 ? -1.542 15.010 -4.643 1.00 90.06 108 GLY A N 1
ATOM 869 C CA . GLY A 1 108 ? -1.941 16.246 -5.314 1.00 90.06 108 GLY A CA 1
ATOM 870 C C . GLY A 1 108 ? -2.479 16.043 -6.735 1.00 90.06 108 GLY A C 1
ATOM 871 O O . GLY A 1 108 ? -3.437 15.310 -6.971 1.00 90.06 108 GLY A O 1
ATOM 872 N N . ARG A 1 109 ? -1.863 16.726 -7.710 1.00 87.81 109 ARG A N 1
ATOM 873 C CA . ARG A 1 109 ? -2.322 16.737 -9.113 1.00 87.81 109 ARG A CA 1
ATOM 874 C C . ARG A 1 109 ? -2.049 15.434 -9.871 1.00 87.81 109 ARG A C 1
ATOM 876 O O . ARG A 1 109 ? -2.633 15.234 -10.934 1.00 87.81 109 ARG A O 1
ATOM 883 N N . ALA A 1 110 ? -1.149 14.580 -9.379 1.00 92.19 110 ALA A N 1
ATOM 884 C CA . ALA A 1 110 ? -0.814 13.323 -10.047 1.00 92.19 110 ALA A CA 1
ATOM 885 C C . ALA A 1 110 ? -1.858 12.234 -9.767 1.00 92.19 110 ALA A C 1
ATOM 887 O O . ALA A 1 110 ? -2.139 11.441 -10.663 1.00 92.19 110 ALA A O 1
ATOM 888 N N . ARG A 1 111 ? -2.488 12.264 -8.583 1.00 95.81 111 ARG A N 1
ATOM 889 C CA . ARG A 1 111 ? -3.426 11.244 -8.093 1.00 95.81 111 ARG A CA 1
ATOM 890 C C . ARG A 1 111 ? -4.438 10.785 -9.141 1.00 95.81 111 ARG A C 1
ATOM 892 O O . ARG A 1 111 ? -4.442 9.619 -9.517 1.00 95.81 111 ARG A O 1
ATOM 899 N N . GLY A 1 112 ? -5.231 11.710 -9.684 1.00 96.94 112 GLY A N 1
ATOM 900 C CA . GLY A 1 112 ? -6.272 11.364 -10.660 1.00 96.94 112 GLY A CA 1
ATOM 901 C C . GLY A 1 112 ? -5.719 10.753 -11.955 1.00 96.94 112 GLY A C 1
ATOM 902 O O . GLY A 1 112 ? -6.330 9.854 -12.526 1.00 96.94 112 GLY A O 1
ATOM 903 N N . ARG A 1 113 ? -4.530 11.183 -12.408 1.00 97.56 113 ARG A N 1
ATOM 904 C CA . ARG A 1 113 ? -3.865 10.581 -13.578 1.00 97.56 113 ARG A CA 1
ATOM 905 C C . ARG A 1 113 ? -3.356 9.175 -13.271 1.00 97.56 113 ARG A C 1
ATOM 907 O O . ARG A 1 113 ? -3.481 8.301 -14.124 1.00 97.56 113 ARG A O 1
ATOM 914 N N . THR A 1 114 ? -2.804 8.966 -12.079 1.00 98.19 114 THR A N 1
ATOM 915 C CA . THR A 1 114 ? -2.341 7.657 -11.609 1.00 98.19 114 THR A CA 1
ATOM 916 C C . THR A 1 114 ? -3.502 6.679 -11.486 1.00 98.19 114 THR A C 1
ATOM 918 O O . THR A 1 114 ? -3.433 5.592 -12.048 1.00 98.19 114 THR A O 1
ATOM 921 N N . GLU A 1 115 ? -4.584 7.055 -10.805 1.00 98.12 115 GLU A N 1
ATOM 922 C CA . GLU A 1 115 ? -5.772 6.209 -10.636 1.00 98.12 115 GLU A CA 1
ATOM 923 C C . GLU A 1 115 ? -6.382 5.828 -11.987 1.00 98.12 115 GLU A C 1
ATOM 925 O O . GLU A 1 115 ? -6.725 4.667 -12.217 1.00 98.12 115 GLU A O 1
ATOM 930 N N . GLN A 1 116 ? -6.453 6.786 -12.915 1.00 98.00 116 GLN A N 1
ATOM 931 C CA . GLN A 1 116 ? -6.906 6.525 -14.275 1.00 98.00 116 GLN A CA 1
ATOM 932 C C . GLN A 1 116 ? -5.980 5.536 -15.001 1.00 98.00 116 GLN A C 1
ATOM 934 O O . GLN A 1 116 ? -6.463 4.578 -15.598 1.00 98.00 116 GLN A O 1
ATOM 939 N N . ALA A 1 117 ? -4.658 5.703 -14.900 1.00 98.38 117 ALA A N 1
ATOM 940 C CA . ALA A 1 117 ? -3.697 4.771 -15.492 1.00 98.38 117 ALA A CA 1
ATOM 941 C C . ALA A 1 117 ? -3.776 3.363 -14.875 1.00 98.38 117 ALA A C 1
ATOM 943 O O . ALA A 1 117 ? -3.719 2.366 -15.592 1.00 98.38 117 ALA A O 1
ATOM 944 N N . MET A 1 118 ? -3.963 3.259 -13.554 1.00 98.44 118 MET A N 1
ATOM 945 C CA . MET A 1 118 ? -4.196 1.979 -12.876 1.00 98.44 118 MET A CA 1
ATOM 946 C C . MET A 1 118 ? -5.473 1.308 -13.388 1.00 98.44 118 MET A C 1
ATOM 948 O O . MET A 1 118 ? -5.481 0.099 -13.618 1.00 98.44 118 MET A O 1
ATOM 952 N N . ARG A 1 119 ? -6.552 2.079 -13.571 1.00 98.19 119 ARG A N 1
ATOM 953 C CA . ARG A 1 119 ? -7.824 1.575 -14.098 1.00 98.19 119 ARG A CA 1
ATOM 954 C C . ARG A 1 119 ? -7.665 1.051 -15.523 1.00 98.19 119 ARG A C 1
ATOM 956 O O . ARG A 1 119 ? -8.053 -0.085 -15.774 1.00 98.19 119 ARG A O 1
ATOM 963 N N . GLU A 1 120 ? -7.027 1.821 -16.400 1.00 97.94 120 GLU A N 1
ATOM 964 C CA . GLU A 1 120 ? -6.735 1.431 -17.786 1.00 97.94 120 GLU A CA 1
ATOM 965 C C . GLU A 1 120 ? -5.901 0.139 -17.845 1.00 97.94 120 GLU A C 1
ATOM 967 O O . GLU A 1 120 ? -6.261 -0.802 -18.552 1.00 97.94 120 GLU A O 1
ATOM 972 N N . ALA A 1 121 ? -4.844 0.025 -17.034 1.00 98.19 121 ALA A N 1
ATOM 973 C CA . ALA A 1 121 ? -4.029 -1.190 -16.964 1.00 98.19 121 ALA A CA 1
ATOM 974 C C . ALA A 1 121 ? -4.845 -2.413 -16.498 1.00 98.19 121 ALA A C 1
ATOM 976 O O . ALA A 1 121 ? -4.751 -3.506 -17.067 1.00 98.19 121 ALA A O 1
ATOM 977 N N . LEU A 1 122 ? -5.695 -2.241 -15.476 1.00 98.19 122 LEU A N 1
ATOM 978 C CA . LEU A 1 122 ? -6.597 -3.294 -15.002 1.00 98.19 122 LEU A CA 1
ATOM 979 C C . LEU A 1 122 ? -7.615 -3.685 -16.085 1.00 98.19 122 LEU A C 1
ATOM 981 O O . LEU A 1 122 ? -7.892 -4.870 -16.261 1.00 98.19 122 LEU A O 1
ATOM 985 N N . GLU A 1 123 ? -8.168 -2.741 -16.844 1.00 96.56 123 GLU A N 1
ATOM 986 C CA . GLU A 1 123 ? -9.076 -3.031 -17.966 1.00 96.56 123 GLU A CA 1
ATOM 987 C C . GLU A 1 123 ? -8.399 -3.874 -19.047 1.00 96.56 123 GLU A C 1
ATOM 989 O O . GLU A 1 123 ? -8.996 -4.827 -19.545 1.00 96.56 123 GLU A O 1
ATOM 994 N N . GLN A 1 124 ? -7.123 -3.610 -19.321 1.00 95.56 124 GLN A N 1
ATOM 995 C CA . GLN A 1 124 ? -6.349 -4.321 -20.338 1.00 95.56 124 GLN A CA 1
ATOM 996 C C . GLN A 1 124 ? -5.905 -5.733 -19.939 1.00 95.56 124 GLN A C 1
ATOM 998 O O . GLN A 1 124 ? -5.465 -6.496 -20.797 1.00 95.56 124 GLN A O 1
ATOM 1003 N N . GLY A 1 125 ? -5.998 -6.112 -18.662 1.00 96.31 125 GLY A N 1
ATOM 1004 C CA . GLY A 1 125 ? -5.553 -7.442 -18.229 1.00 96.31 125 GLY A CA 1
ATOM 1005 C C . GLY A 1 125 ? -4.572 -7.442 -17.067 1.00 96.31 125 GLY A C 1
ATOM 1006 O O . GLY A 1 125 ? -4.453 -8.473 -16.400 1.00 96.31 125 GLY A O 1
ATOM 1007 N N . ALA A 1 126 ? -3.909 -6.316 -16.797 1.00 98.06 126 ALA A N 1
ATOM 1008 C CA . ALA A 1 126 ? -2.774 -6.274 -15.891 1.00 98.06 126 ALA A CA 1
ATOM 1009 C C . ALA A 1 126 ? -3.161 -6.613 -14.444 1.00 98.06 126 ALA A C 1
ATOM 1011 O O . ALA A 1 126 ? -4.298 -6.438 -14.001 1.00 98.06 126 ALA A O 1
ATOM 1012 N N . THR A 1 127 ? -2.180 -7.111 -13.693 1.00 98.25 127 THR A N 1
ATOM 1013 C CA . THR A 1 127 ? -2.259 -7.262 -12.236 1.00 98.25 127 THR A CA 1
ATOM 1014 C C . THR A 1 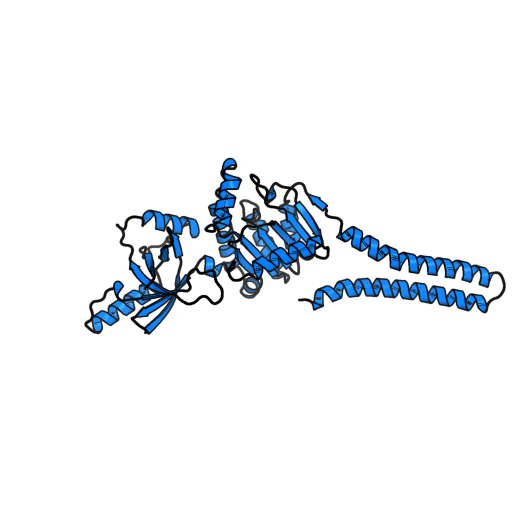127 ? -1.452 -6.156 -11.578 1.00 98.25 127 THR A C 1
ATOM 1016 O O . THR A 1 127 ? -0.296 -5.945 -11.940 1.00 98.25 127 THR A O 1
ATOM 1019 N N . ILE A 1 128 ? -2.027 -5.501 -10.575 1.00 98.62 128 ILE A N 1
ATOM 1020 C CA . ILE A 1 128 ? -1.358 -4.441 -9.822 1.00 98.62 128 ILE A CA 1
ATOM 1021 C C . ILE A 1 128 ? -1.130 -4.921 -8.393 1.00 98.62 128 ILE A C 1
ATOM 1023 O O . ILE A 1 128 ? -2.062 -5.368 -7.720 1.00 98.62 128 ILE A O 1
ATOM 1027 N N . ARG A 1 129 ? 0.119 -4.843 -7.935 1.00 98.38 129 ARG A N 1
ATOM 1028 C CA . ARG A 1 129 ? 0.517 -5.143 -6.558 1.00 98.38 129 ARG A CA 1
ATOM 1029 C C . ARG A 1 129 ? 1.144 -3.908 -5.938 1.00 98.38 129 ARG A C 1
ATOM 1031 O O . ARG A 1 129 ? 2.113 -3.387 -6.478 1.00 98.38 129 ARG A O 1
ATOM 1038 N N . VAL A 1 130 ? 0.599 -3.460 -4.820 1.00 98.50 130 VAL A N 1
ATOM 1039 C CA . VAL A 1 130 ? 1.090 -2.295 -4.086 1.00 98.50 130 VAL A CA 1
ATOM 1040 C C . VAL A 1 130 ? 1.463 -2.737 -2.681 1.00 98.50 130 VAL A C 1
ATOM 1042 O O . VAL A 1 130 ? 0.679 -3.425 -2.026 1.00 98.50 130 VAL A O 1
ATOM 1045 N N . LEU A 1 131 ? 2.660 -2.365 -2.248 1.00 97.12 131 LEU A N 1
ATOM 1046 C CA . LEU A 1 131 ? 3.218 -2.685 -0.948 1.00 97.12 131 LEU A CA 1
ATOM 1047 C C . LEU A 1 131 ? 3.726 -1.385 -0.312 1.00 97.12 131 LEU A C 1
ATOM 1049 O O . LEU A 1 131 ? 4.723 -0.830 -0.765 1.00 97.12 131 LEU A O 1
ATOM 1053 N N . LEU A 1 132 ? 3.003 -0.876 0.687 1.00 97.56 132 LEU A N 1
ATOM 1054 C CA . LEU A 1 132 ? 3.350 0.360 1.405 1.00 97.56 132 LEU A CA 1
ATOM 1055 C C . LEU A 1 132 ? 3.700 0.065 2.859 1.00 97.56 132 LEU A C 1
ATOM 1057 O O . LEU A 1 132 ? 3.232 -0.925 3.417 1.00 97.56 132 LEU A O 1
ATOM 1061 N N . LEU A 1 133 ? 4.531 0.899 3.472 1.00 96.81 133 LEU A N 1
ATOM 1062 C CA . LEU A 1 133 ? 4.959 0.684 4.851 1.00 96.81 133 LEU A CA 1
ATOM 1063 C C . LEU A 1 133 ? 3.776 0.846 5.823 1.00 96.81 133 LEU A C 1
ATOM 1065 O O . LEU A 1 133 ? 2.877 1.641 5.578 1.00 96.81 133 LEU A O 1
ATOM 1069 N N . ASP A 1 134 ? 3.748 0.094 6.923 1.00 95.75 134 ASP A N 1
ATOM 1070 C CA . ASP A 1 134 ? 2.755 0.239 7.994 1.00 95.75 134 ASP A CA 1
ATOM 1071 C C . ASP A 1 134 ? 3.083 1.513 8.780 1.00 95.75 134 ASP A C 1
ATOM 1073 O O . ASP A 1 134 ? 4.178 1.580 9.353 1.00 95.75 134 ASP A O 1
ATOM 1077 N N . PRO A 1 135 ? 2.177 2.513 8.825 1.00 96.00 135 PRO A N 1
ATOM 1078 C CA . PRO A 1 135 ? 2.454 3.796 9.470 1.00 96.00 135 PRO A CA 1
ATOM 1079 C C . PRO A 1 135 ? 2.724 3.655 10.971 1.00 96.00 135 PRO A C 1
ATOM 1081 O O . PRO A 1 135 ? 3.383 4.512 11.552 1.00 96.00 135 PRO A O 1
ATOM 1084 N N . ASP A 1 136 ? 2.268 2.561 11.584 1.00 92.50 136 ASP A N 1
ATOM 1085 C CA . ASP A 1 136 ? 2.402 2.304 13.017 1.00 92.50 136 ASP A CA 1
ATOM 1086 C C . ASP A 1 136 ? 3.596 1.367 13.321 1.00 92.50 136 ASP A C 1
ATOM 1088 O O . ASP A 1 136 ? 3.806 0.934 14.458 1.00 92.50 136 ASP A O 1
ATOM 1092 N N . SER A 1 137 ? 4.396 1.004 12.309 1.00 93.19 137 SER A N 1
ATOM 1093 C CA . SER A 1 137 ? 5.571 0.138 12.472 1.00 93.19 137 SER A CA 1
ATOM 1094 C C . SER A 1 137 ? 6.792 0.869 13.034 1.00 93.19 137 SER A C 1
ATOM 1096 O O . SER A 1 137 ? 6.968 2.076 12.870 1.00 93.19 137 SER A O 1
ATOM 1098 N N . ALA A 1 138 ? 7.701 0.104 13.648 1.00 92.75 138 ALA A N 1
ATOM 1099 C CA . ALA A 1 138 ? 9.011 0.616 14.052 1.00 92.75 138 ALA A CA 1
ATOM 1100 C C . ALA A 1 138 ? 9.811 1.158 12.854 1.00 92.75 138 ALA A C 1
ATOM 1102 O O . ALA A 1 138 ? 10.470 2.185 12.975 1.00 92.75 138 ALA A O 1
ATOM 1103 N N . ALA A 1 139 ? 9.694 0.518 11.687 1.00 93.06 139 ALA A N 1
ATOM 1104 C CA . ALA A 1 139 ? 10.328 0.977 10.458 1.00 93.06 139 ALA A CA 1
ATOM 1105 C C . ALA A 1 139 ? 9.785 2.339 9.984 1.00 93.06 139 ALA A C 1
ATOM 1107 O O . ALA A 1 139 ? 10.563 3.171 9.518 1.00 93.06 139 ALA A O 1
ATOM 1108 N N . ALA A 1 140 ? 8.482 2.608 10.137 1.00 95.25 140 ALA A N 1
ATOM 1109 C CA . ALA A 1 140 ? 7.912 3.919 9.818 1.00 95.25 140 ALA A CA 1
ATOM 1110 C C . ALA A 1 140 ? 8.402 5.007 10.778 1.00 95.25 140 ALA A C 1
ATOM 1112 O O . ALA A 1 140 ? 8.757 6.094 10.322 1.00 95.25 140 ALA A O 1
ATOM 1113 N N . ARG A 1 141 ? 8.504 4.698 12.078 1.00 95.12 141 ARG A N 1
ATOM 1114 C CA . ARG A 1 141 ? 9.085 5.616 13.074 1.00 95.12 141 ARG A CA 1
ATOM 1115 C C . ARG A 1 141 ? 10.545 5.939 12.773 1.00 95.12 141 ARG A C 1
ATOM 1117 O O . ARG A 1 141 ? 10.884 7.110 12.661 1.00 95.12 141 ARG A O 1
ATOM 1124 N N . GLN A 1 142 ? 11.371 4.921 12.523 1.00 93.75 142 GLN A N 1
ATOM 1125 C CA . GLN A 1 142 ? 12.765 5.123 12.116 1.00 93.75 142 GLN A CA 1
ATOM 1126 C C . GLN A 1 142 ? 12.846 6.004 10.862 1.00 93.75 142 GLN A C 1
ATOM 1128 O O . GLN A 1 142 ? 13.665 6.915 10.773 1.00 93.75 142 GLN A O 1
ATOM 1133 N N . ARG A 1 143 ? 11.966 5.769 9.883 1.00 93.94 143 ARG A N 1
ATOM 1134 C CA . ARG A 1 143 ? 11.949 6.575 8.665 1.00 93.94 143 ARG A CA 1
ATOM 1135 C C . ARG A 1 143 ? 11.544 8.029 8.920 1.00 93.94 143 ARG A C 1
ATOM 1137 O O . ARG A 1 143 ? 12.074 8.920 8.259 1.00 93.94 143 ARG A O 1
ATOM 1144 N N . ALA A 1 144 ? 10.623 8.268 9.850 1.00 94.62 144 ALA A N 1
ATOM 1145 C CA . ALA A 1 144 ? 10.248 9.611 10.279 1.00 94.62 144 ALA A CA 1
ATOM 1146 C C . ALA A 1 144 ? 11.430 10.332 10.945 1.00 94.62 144 ALA A C 1
ATOM 1148 O O . ALA A 1 144 ? 11.725 11.465 10.576 1.00 94.62 144 ALA A O 1
ATOM 1149 N N . GLU A 1 145 ? 12.165 9.652 11.830 1.00 94.31 145 GLU A N 1
ATOM 1150 C CA . GLU A 1 145 ? 13.386 10.176 12.465 1.00 94.31 145 GLU A CA 1
ATOM 1151 C C . GLU A 1 145 ? 14.457 10.532 11.422 1.00 94.31 145 GLU A C 1
ATOM 1153 O O . GLU A 1 145 ? 15.030 11.622 11.440 1.00 94.31 145 GLU A O 1
ATOM 1158 N N . GLU A 1 146 ? 14.684 9.660 10.434 1.00 91.12 146 GLU A N 1
ATOM 1159 C CA . GLU A 1 146 ? 15.624 9.928 9.340 1.00 91.12 146 GLU A CA 1
ATOM 1160 C C . GLU A 1 146 ? 15.245 11.167 8.518 1.00 91.12 146 GLU A C 1
ATOM 1162 O O . GLU A 1 146 ? 16.124 11.810 7.943 1.00 91.12 146 GLU A O 1
ATOM 1167 N N . LEU A 1 147 ? 13.954 11.499 8.432 1.00 92.75 147 LEU A N 1
ATOM 1168 C CA . LEU A 1 147 ? 13.419 12.599 7.629 1.00 92.75 147 LEU A CA 1
ATOM 1169 C C . LEU A 1 147 ? 12.996 13.818 8.456 1.00 92.75 147 LEU A C 1
ATOM 1171 O O . LEU A 1 147 ? 12.491 14.779 7.877 1.00 92.75 147 LEU A O 1
ATOM 1175 N N . GLU A 1 148 ? 13.256 13.839 9.763 1.00 90.12 148 GLU A N 1
ATOM 1176 C CA . GLU A 1 148 ? 12.800 14.887 10.687 1.00 90.12 148 GLU A CA 1
ATOM 1177 C C . GLU A 1 148 ? 13.179 16.299 10.205 1.00 90.12 148 GLU A C 1
ATOM 1179 O O . GLU A 1 148 ? 12.349 17.207 10.159 1.00 90.12 148 GLU A O 1
ATOM 1184 N N . ARG A 1 149 ? 14.412 16.474 9.707 1.00 89.75 149 ARG A N 1
ATOM 1185 C CA . ARG A 1 149 ? 14.908 17.756 9.161 1.00 89.75 149 ARG A CA 1
ATOM 1186 C C . ARG A 1 149 ? 14.120 18.273 7.954 1.00 89.75 149 ARG A C 1
ATOM 1188 O O . ARG A 1 149 ? 14.269 19.435 7.585 1.00 89.75 149 ARG A O 1
ATOM 1195 N N . ARG A 1 150 ? 13.344 17.411 7.297 1.00 89.69 150 ARG A N 1
ATOM 1196 C CA . ARG A 1 150 ? 12.503 17.736 6.135 1.00 89.69 150 ARG A CA 1
ATOM 1197 C C . ARG A 1 150 ? 11.070 18.080 6.552 1.00 89.69 150 ARG A C 1
ATOM 1199 O O . ARG A 1 150 ? 10.302 18.469 5.683 1.00 89.69 150 ARG A O 1
ATOM 1206 N N . GLN A 1 151 ? 10.730 17.943 7.839 1.00 91.62 151 GLN A N 1
ATOM 1207 C CA . GLN A 1 151 ? 9.397 18.206 8.394 1.00 91.62 151 GLN A CA 1
ATOM 1208 C C . GLN A 1 151 ? 8.291 17.402 7.689 1.00 91.62 151 GLN A C 1
ATOM 1210 O O . GLN A 1 151 ? 7.203 17.909 7.427 1.00 91.62 151 GLN A O 1
ATOM 1215 N N . ILE A 1 152 ? 8.592 16.146 7.343 1.00 92.31 152 ILE A N 1
ATOM 1216 C CA . ILE A 1 152 ? 7.647 15.235 6.693 1.00 92.31 152 ILE A CA 1
ATOM 1217 C C . ILE A 1 152 ? 7.033 14.330 7.756 1.00 92.31 152 ILE A C 1
ATOM 1219 O O . ILE A 1 152 ? 7.743 13.547 8.384 1.00 92.31 152 ILE A O 1
ATOM 1223 N N . ASP A 1 153 ? 5.711 14.382 7.896 1.00 94.44 153 ASP A N 1
ATOM 1224 C CA . ASP A 1 153 ? 4.965 13.389 8.666 1.00 94.44 153 ASP A CA 1
ATOM 1225 C C . ASP A 1 153 ? 4.784 12.116 7.828 1.00 94.44 153 ASP A C 1
ATOM 1227 O O . ASP A 1 153 ? 3.849 11.981 7.036 1.00 94.44 153 ASP A O 1
ATOM 1231 N N . VAL A 1 154 ? 5.727 11.184 7.975 1.00 95.38 154 VAL A N 1
ATOM 1232 C CA . VAL A 1 154 ? 5.746 9.921 7.223 1.00 95.38 154 VAL A CA 1
ATOM 1233 C C . VAL A 1 154 ? 4.477 9.102 7.469 1.00 95.38 154 VAL A C 1
ATOM 1235 O O . VAL A 1 154 ? 3.922 8.549 6.521 1.00 95.38 154 VAL A O 1
ATOM 1238 N N . ALA A 1 155 ? 3.992 9.037 8.711 1.00 95.75 155 ALA A N 1
ATOM 1239 C CA . ALA A 1 155 ? 2.808 8.253 9.047 1.00 95.75 155 ALA A CA 1
ATOM 1240 C C . ALA A 1 155 ? 1.550 8.837 8.388 1.00 95.75 155 ALA A C 1
ATOM 1242 O O . ALA A 1 155 ? 0.753 8.082 7.825 1.00 95.75 155 ALA A O 1
ATOM 1243 N N . ALA A 1 156 ? 1.403 10.165 8.383 1.00 95.31 156 ALA A N 1
ATOM 1244 C CA . ALA A 1 156 ? 0.307 10.833 7.685 1.00 95.31 156 ALA A CA 1
ATOM 1245 C C . ALA A 1 156 ? 0.351 10.577 6.170 1.00 95.31 156 ALA A C 1
ATOM 1247 O O . ALA A 1 156 ? -0.661 10.170 5.603 1.00 95.31 156 ALA A O 1
ATOM 1248 N N . GLN A 1 157 ? 1.522 10.706 5.530 1.00 96.50 157 GLN A N 1
ATOM 1249 C CA . GLN A 1 157 ? 1.665 10.446 4.087 1.00 96.50 157 GLN A CA 1
ATOM 1250 C C . GLN A 1 157 ? 1.269 9.010 3.711 1.00 96.50 157 GLN A C 1
ATOM 1252 O O . GLN A 1 157 ? 0.584 8.773 2.712 1.00 96.50 157 GLN A O 1
ATOM 1257 N N . ILE A 1 158 ? 1.675 8.037 4.530 1.00 97.50 158 ILE A N 1
ATOM 1258 C CA . ILE A 1 158 ? 1.302 6.634 4.351 1.00 97.50 158 ILE A CA 1
ATOM 1259 C C . ILE A 1 158 ? -0.216 6.457 4.481 1.00 97.50 158 ILE A C 1
ATOM 1261 O O . ILE A 1 158 ? -0.835 5.843 3.610 1.00 97.50 158 ILE A O 1
ATOM 1265 N N . ARG A 1 159 ? -0.833 6.992 5.545 1.00 97.12 159 ARG A N 1
ATOM 1266 C CA . ARG A 1 159 ? -2.284 6.880 5.779 1.00 97.12 159 ARG A CA 1
ATOM 1267 C C . ARG A 1 159 ? -3.087 7.521 4.648 1.00 97.12 159 ARG A C 1
ATOM 1269 O O . ARG A 1 159 ? -4.025 6.895 4.160 1.00 97.12 159 ARG A O 1
ATOM 1276 N N . ASP A 1 160 ? -2.675 8.693 4.168 1.00 96.38 160 ASP A N 1
ATOM 1277 C CA . ASP A 1 160 ? -3.274 9.366 3.007 1.00 96.38 160 ASP A CA 1
ATOM 1278 C C . ASP A 1 160 ? -3.264 8.475 1.762 1.00 96.38 160 ASP A C 1
ATOM 1280 O O . ASP A 1 160 ? -4.292 8.260 1.117 1.00 96.38 160 ASP A O 1
ATOM 1284 N N . ASN A 1 161 ? -2.108 7.885 1.456 1.00 97.81 161 ASN A N 1
ATOM 1285 C CA . ASN A 1 161 ? -1.962 6.952 0.345 1.00 97.81 161 ASN A CA 1
ATOM 1286 C C . ASN A 1 161 ? -2.877 5.727 0.495 1.00 97.81 161 ASN A C 1
ATOM 1288 O O . ASN A 1 161 ? -3.539 5.326 -0.465 1.00 97.81 161 ASN A O 1
ATOM 1292 N N . LEU A 1 162 ? -2.945 5.136 1.692 1.00 97.94 162 LEU A N 1
ATOM 1293 C CA . LEU A 1 162 ? -3.810 3.986 1.962 1.00 97.94 162 LEU A CA 1
ATOM 1294 C C . LEU A 1 162 ? -5.295 4.344 1.825 1.00 97.94 162 LEU A C 1
ATOM 1296 O O . LEU A 1 162 ? -6.054 3.522 1.303 1.00 97.94 162 LEU A O 1
ATOM 1300 N N . ARG A 1 163 ? -5.714 5.549 2.243 1.00 96.56 163 ARG A N 1
ATOM 1301 C CA . ARG A 1 163 ? -7.089 6.042 2.054 1.00 96.56 163 ARG A CA 1
ATOM 1302 C C . ARG A 1 163 ? -7.433 6.144 0.574 1.00 96.56 163 ARG A C 1
ATOM 1304 O O . ARG A 1 163 ? -8.409 5.536 0.141 1.00 96.56 163 ARG A O 1
ATOM 1311 N N . HIS A 1 164 ? -6.583 6.791 -0.221 1.00 97.06 164 HIS A N 1
ATOM 1312 C CA . HIS A 1 164 ? -6.799 6.901 -1.667 1.00 97.06 164 HIS A CA 1
ATOM 1313 C C . HIS A 1 164 ? -6.842 5.539 -2.361 1.00 97.06 164 HIS A C 1
ATOM 1315 O O . HIS A 1 164 ? -7.689 5.295 -3.217 1.00 97.06 164 HIS A O 1
ATOM 1321 N N . LEU A 1 165 ? -5.989 4.597 -1.954 1.00 97.94 165 LEU A N 1
ATOM 1322 C CA . LEU A 1 165 ? -6.025 3.230 -2.477 1.00 97.94 165 LEU A CA 1
ATOM 1323 C C . LEU A 1 165 ? -7.316 2.488 -2.105 1.00 97.94 165 LEU A C 1
ATOM 1325 O O . LEU A 1 165 ? -7.824 1.708 -2.918 1.00 97.94 165 LEU A O 1
ATOM 1329 N N . GLN A 1 166 ? -7.855 2.722 -0.907 1.00 96.31 166 GLN A N 1
ATOM 1330 C CA . GLN A 1 166 ? -9.122 2.142 -0.466 1.00 96.31 166 GLN A CA 1
ATOM 1331 C C . GLN A 1 166 ? -10.304 2.717 -1.256 1.00 96.31 166 GLN A C 1
ATOM 1333 O O . GLN A 1 166 ? -11.115 1.948 -1.776 1.00 96.31 166 GLN A O 1
ATOM 1338 N N . GLU A 1 167 ? -10.363 4.041 -1.412 1.00 95.69 167 GLU A N 1
ATOM 1339 C CA . GLU A 1 167 ? -11.363 4.746 -2.226 1.00 95.69 167 GLU A CA 1
ATOM 1340 C C . GLU A 1 167 ? -11.322 4.274 -3.686 1.00 95.69 167 GLU A C 1
ATOM 1342 O O . GLU A 1 167 ? -12.339 3.859 -4.253 1.00 95.69 167 GLU A O 1
ATOM 1347 N N . PHE A 1 168 ? -10.125 4.237 -4.278 1.00 97.69 168 PHE A N 1
ATOM 1348 C CA . PHE A 1 168 ? -9.913 3.758 -5.639 1.00 97.69 168 PHE A CA 1
ATOM 1349 C C . PHE A 1 168 ? -10.421 2.324 -5.812 1.00 97.69 168 PHE A C 1
ATOM 1351 O O . PHE A 1 168 ? -11.189 2.039 -6.735 1.00 97.69 168 PHE A O 1
ATOM 1358 N N . ARG A 1 169 ? -10.045 1.417 -4.899 1.00 97.44 169 ARG A N 1
ATOM 1359 C CA . ARG A 1 169 ? -10.461 0.008 -4.930 1.00 97.44 169 ARG A CA 1
ATOM 1360 C C . ARG A 1 169 ? -11.974 -0.155 -4.759 1.00 97.44 169 ARG A C 1
ATOM 1362 O O . ARG A 1 169 ? -12.566 -1.021 -5.417 1.00 97.44 169 ARG A O 1
ATOM 1369 N N . ALA A 1 170 ? -12.609 0.659 -3.917 1.00 95.50 170 ALA A N 1
ATOM 1370 C CA . ALA A 1 170 ? -14.061 0.672 -3.765 1.00 95.50 170 ALA A CA 1
ATOM 1371 C C . ALA A 1 170 ? -14.758 1.042 -5.088 1.00 95.50 170 ALA A C 1
ATOM 1373 O O . ALA A 1 170 ? -15.760 0.420 -5.439 1.00 95.50 170 ALA A O 1
ATOM 1374 N N . GLY A 1 171 ? -14.171 1.937 -5.889 1.00 96.56 171 GLY A N 1
ATOM 1375 C CA . GLY A 1 171 ? -14.670 2.343 -7.211 1.00 96.56 171 GLY A CA 1
ATOM 1376 C C . GLY A 1 171 ? -14.359 1.402 -8.390 1.00 96.56 171 GLY A C 1
ATOM 1377 O O . GLY A 1 171 ? -14.595 1.775 -9.542 1.00 96.56 171 GLY A O 1
ATOM 1378 N N . LEU A 1 172 ? -13.786 0.215 -8.162 1.00 97.56 172 LEU A N 1
ATOM 1379 C CA . LEU A 1 172 ? -13.481 -0.765 -9.220 1.00 97.56 172 LEU A CA 1
ATOM 1380 C C . LEU A 1 172 ? -14.587 -1.815 -9.396 1.00 97.56 172 LEU A C 1
ATOM 1382 O O . LEU A 1 172 ? -15.271 -2.175 -8.445 1.00 97.56 172 LEU A O 1
ATOM 1386 N N . ALA A 1 173 ? -14.716 -2.397 -10.590 1.00 96.06 173 ALA A N 1
ATOM 1387 C CA . ALA A 1 173 ? -15.566 -3.573 -10.792 1.00 96.06 173 ALA A CA 1
ATOM 1388 C C . ALA A 1 173 ? -14.964 -4.823 -10.117 1.00 96.06 173 ALA A C 1
ATOM 1390 O O . ALA A 1 173 ? -13.745 -4.940 -9.977 1.00 96.06 173 ALA A O 1
ATOM 1391 N N . THR A 1 174 ? -15.785 -5.817 -9.758 1.00 93.00 174 THR A N 1
ATOM 1392 C CA . THR A 1 174 ? -15.338 -7.030 -9.036 1.00 93.00 174 THR A CA 1
ATOM 1393 C C . THR A 1 174 ? -14.160 -7.749 -9.713 1.00 93.00 174 THR A C 1
ATOM 1395 O O . THR A 1 174 ? -13.196 -8.111 -9.039 1.00 93.00 174 THR A O 1
ATOM 1398 N N . GLY A 1 175 ? -14.175 -7.893 -11.045 1.00 93.00 175 GLY A N 1
ATOM 1399 C CA . GLY A 1 175 ? -13.077 -8.528 -11.796 1.00 93.00 175 GLY A CA 1
ATOM 1400 C C . GLY A 1 175 ? -11.794 -7.686 -11.905 1.00 93.00 175 GLY A C 1
ATOM 1401 O O . GLY A 1 175 ? -10.716 -8.214 -12.183 1.00 93.00 175 GLY A O 1
ATOM 1402 N N . GLN A 1 176 ? -11.878 -6.371 -11.694 1.00 96.19 176 GLN A N 1
ATOM 1403 C CA . GLN A 1 176 ? -10.705 -5.499 -11.561 1.00 96.19 176 GLN A CA 1
ATOM 1404 C C . GLN A 1 176 ? -10.158 -5.569 -10.131 1.00 96.19 176 GLN A C 1
ATOM 1406 O O . GLN A 1 176 ? -8.953 -5.730 -9.947 1.00 96.19 176 GLN A O 1
ATOM 1411 N N . ARG A 1 177 ? -11.039 -5.555 -9.118 1.00 95.56 177 ARG A N 1
ATOM 1412 C CA . ARG A 1 177 ? -10.660 -5.677 -7.700 1.00 95.56 177 ARG A CA 1
ATOM 1413 C C . ARG A 1 177 ? -9.846 -6.940 -7.421 1.00 95.56 177 ARG A C 1
ATOM 1415 O O . ARG A 1 177 ? -8.888 -6.871 -6.668 1.00 95.56 177 ARG A O 1
ATOM 1422 N N . SER A 1 178 ? -10.158 -8.074 -8.052 1.00 95.44 178 SER A N 1
ATOM 1423 C CA . SER A 1 178 ? -9.394 -9.321 -7.864 1.00 95.44 178 SER A CA 1
ATOM 1424 C C . SER A 1 178 ? -7.955 -9.269 -8.406 1.00 95.44 178 SER A C 1
ATOM 1426 O O . SER A 1 178 ? -7.121 -10.094 -8.020 1.00 95.44 178 SER A O 1
ATOM 1428 N N . ARG A 1 179 ? -7.658 -8.322 -9.307 1.00 97.56 179 ARG A N 1
ATOM 1429 C CA . ARG A 1 179 ? -6.335 -8.096 -9.917 1.00 97.56 179 ARG A CA 1
ATOM 1430 C C . ARG A 1 179 ? -5.561 -6.944 -9.278 1.00 97.56 179 ARG A C 1
ATOM 1432 O O . ARG A 1 179 ? -4.370 -6.812 -9.544 1.00 97.56 179 ARG A O 1
ATOM 1439 N N . LEU A 1 180 ? -6.202 -6.161 -8.415 1.00 98.38 180 LEU A N 1
ATOM 1440 C CA . LEU A 1 180 ? -5.550 -5.175 -7.563 1.00 98.38 180 LEU A CA 1
ATOM 1441 C C . LEU A 1 180 ? -5.324 -5.774 -6.174 1.00 98.38 180 LEU A C 1
ATOM 1443 O O . LEU A 1 180 ? -6.270 -6.135 -5.478 1.00 98.38 180 LEU A O 1
ATOM 1447 N N . ARG A 1 181 ? -4.066 -5.861 -5.747 1.00 97.56 181 ARG A N 1
ATOM 1448 C CA . ARG A 1 181 ? -3.707 -6.284 -4.391 1.00 97.56 181 ARG A CA 1
ATOM 1449 C C . ARG A 1 181 ? -2.892 -5.198 -3.725 1.00 97.56 181 ARG A C 1
ATOM 1451 O O . ARG A 1 181 ? -1.845 -4.818 -4.238 1.00 97.56 181 ARG A O 1
ATOM 1458 N N . ILE A 1 182 ? -3.378 -4.730 -2.586 1.00 97.81 182 ILE A N 1
ATOM 1459 C CA . ILE A 1 182 ? -2.708 -3.727 -1.768 1.00 97.81 182 ILE A CA 1
ATOM 1460 C C . ILE A 1 182 ? -2.426 -4.364 -0.414 1.00 97.81 182 ILE A C 1
ATOM 1462 O O . ILE A 1 182 ? -3.338 -4.892 0.235 1.00 97.81 182 ILE A O 1
ATOM 1466 N N . CYS A 1 183 ? -1.162 -4.330 -0.025 1.00 96.50 183 CYS A N 1
ATOM 1467 C CA . CYS A 1 183 ? -0.676 -4.817 1.249 1.00 96.50 183 CYS A CA 1
ATOM 1468 C C . CYS A 1 183 ? 0.136 -3.723 1.942 1.00 96.50 183 CYS A C 1
ATOM 1470 O O . CYS A 1 183 ? 0.721 -2.849 1.303 1.00 96.50 183 CYS A O 1
ATOM 1472 N N . VAL A 1 184 ? 0.170 -3.812 3.261 1.00 95.94 184 VAL A N 1
ATOM 1473 C CA . VAL A 1 184 ? 0.927 -2.953 4.154 1.00 95.94 184 VAL A CA 1
ATOM 1474 C C . VAL A 1 184 ? 1.994 -3.814 4.827 1.00 95.94 184 VAL A C 1
ATOM 1476 O O . VAL A 1 184 ? 1.638 -4.891 5.304 1.00 95.94 184 VAL A O 1
ATOM 1479 N N . TYR A 1 185 ? 3.265 -3.407 4.846 1.00 94.81 185 TYR A N 1
ATOM 1480 C CA . TYR A 1 185 ? 4.362 -4.189 5.443 1.00 94.81 185 TYR A CA 1
ATOM 1481 C C . TYR A 1 185 ? 5.019 -3.487 6.629 1.00 94.81 185 TYR A C 1
ATOM 1483 O O . TYR A 1 185 ? 5.040 -2.266 6.670 1.00 94.81 185 TYR A O 1
ATOM 1491 N N . ASP A 1 186 ? 5.583 -4.225 7.587 1.00 92.56 186 ASP A N 1
ATOM 1492 C CA . ASP A 1 186 ? 6.155 -3.641 8.817 1.00 92.56 186 ASP A CA 1
ATOM 1493 C C . ASP A 1 186 ? 7.673 -3.820 8.994 1.00 92.56 186 ASP A C 1
ATOM 1495 O O . ASP A 1 186 ? 8.223 -3.477 10.043 1.00 92.56 186 ASP A O 1
ATOM 1499 N N . ALA A 1 187 ? 8.356 -4.318 7.965 1.00 89.19 187 ALA A N 1
ATOM 1500 C CA . ALA A 1 187 ? 9.805 -4.492 7.944 1.00 89.19 187 ALA A CA 1
ATOM 1501 C C . ALA A 1 187 ? 10.543 -3.245 7.423 1.00 89.19 187 ALA A C 1
ATOM 1503 O O . ALA A 1 187 ? 10.003 -2.467 6.637 1.00 89.19 187 ALA A O 1
ATOM 1504 N N . SER A 1 188 ? 11.812 -3.073 7.812 1.00 81.75 188 SER A N 1
ATOM 1505 C CA . SER A 1 188 ? 12.656 -1.986 7.300 1.00 81.75 188 SER A CA 1
ATOM 1506 C C . SER A 1 188 ? 12.851 -2.121 5.787 1.00 81.75 188 SER A C 1
ATOM 1508 O O . SER A 1 188 ? 13.341 -3.155 5.320 1.00 81.75 188 SER A O 1
ATOM 1510 N N . PRO A 1 189 ? 12.494 -1.102 4.993 1.00 77.44 189 PRO A N 1
ATOM 1511 C CA . PRO A 1 189 ? 12.588 -1.221 3.552 1.00 77.44 189 PRO A CA 1
ATOM 1512 C C . PRO A 1 189 ? 14.024 -1.047 3.064 1.00 77.44 189 PRO A C 1
ATOM 1514 O O . PRO A 1 189 ? 14.695 -0.074 3.394 1.00 77.44 189 PRO A O 1
ATOM 1517 N N . SER A 1 190 ? 14.497 -1.976 2.233 1.00 80.94 190 SER A N 1
ATOM 1518 C CA . SER A 1 190 ? 15.837 -1.891 1.640 1.00 80.94 190 SER A CA 1
ATOM 1519 C C . SER A 1 190 ? 15.857 -1.169 0.292 1.00 80.94 190 SER A C 1
ATOM 1521 O O . SER A 1 190 ? 16.873 -0.582 -0.071 1.00 80.94 190 SER A O 1
ATOM 1523 N N . ILE A 1 191 ? 14.758 -1.246 -0.468 1.00 89.94 191 ILE A N 1
ATOM 1524 C CA . ILE A 1 191 ? 14.643 -0.695 -1.824 1.00 89.94 191 ILE A CA 1
ATOM 1525 C C . ILE A 1 191 ? 13.246 -0.135 -2.079 1.00 89.94 191 ILE A C 1
ATOM 1527 O O . ILE A 1 191 ? 12.255 -0.695 -1.610 1.00 89.94 191 ILE A O 1
ATOM 1531 N N . GLN A 1 192 ? 13.179 0.928 -2.865 1.00 94.81 192 GLN A N 1
ATOM 1532 C CA . GLN A 1 192 ? 11.974 1.370 -3.552 1.00 94.81 192 GLN A CA 1
ATOM 1533 C C . GLN A 1 192 ? 11.905 0.663 -4.911 1.00 94.81 192 GLN A C 1
ATOM 1535 O O . GLN A 1 192 ? 12.932 0.466 -5.567 1.00 94.81 192 GLN A O 1
ATOM 1540 N N . LEU A 1 193 ? 10.703 0.289 -5.343 1.00 96.25 193 LEU A N 1
ATOM 1541 C CA . LEU A 1 193 ? 10.463 -0.362 -6.626 1.00 96.25 193 LEU A CA 1
ATOM 1542 C C . LEU A 1 193 ? 9.209 0.198 -7.296 1.00 96.25 193 LEU A C 1
ATOM 1544 O O . LEU A 1 193 ? 8.115 0.129 -6.740 1.00 96.25 193 LEU A O 1
ATOM 1548 N N . TYR A 1 194 ? 9.372 0.619 -8.546 1.00 97.88 194 TYR A N 1
ATOM 1549 C CA . TYR A 1 194 ? 8.297 0.925 -9.482 1.00 97.88 194 TYR A CA 1
ATOM 1550 C C . TYR A 1 194 ? 8.477 0.080 -10.744 1.00 97.88 194 TYR A C 1
ATOM 1552 O O . TYR A 1 194 ? 9.264 0.414 -11.628 1.00 97.88 194 TYR A O 1
ATOM 1560 N N . GLN A 1 195 ? 7.769 -1.045 -10.818 1.00 97.44 195 GLN A N 1
ATOM 1561 C CA . GLN A 1 195 ? 7.851 -1.998 -11.925 1.00 97.44 195 GLN A CA 1
ATOM 1562 C C . GLN A 1 195 ? 6.686 -1.825 -12.900 1.00 97.44 195 GLN A C 1
ATOM 1564 O O . GLN A 1 195 ? 5.530 -1.757 -12.479 1.00 97.44 195 GLN A O 1
ATOM 1569 N N . TRP A 1 196 ? 6.999 -1.885 -14.195 1.00 97.12 196 TRP A N 1
ATOM 1570 C CA . TRP A 1 196 ? 6.047 -2.061 -15.287 1.00 97.12 196 TRP A CA 1
ATOM 1571 C C . TRP A 1 196 ? 6.549 -3.173 -16.217 1.00 97.12 196 TRP A C 1
ATOM 1573 O O . TRP A 1 196 ? 7.638 -3.110 -16.794 1.00 97.12 196 TRP A O 1
ATOM 1583 N N . ASP A 1 197 ? 5.771 -4.246 -16.328 1.00 93.69 197 ASP A N 1
ATOM 1584 C CA . ASP A 1 197 ? 6.102 -5.438 -17.109 1.00 93.69 197 ASP A CA 1
ATOM 1585 C C . ASP A 1 197 ? 7.542 -5.948 -16.868 1.00 93.69 197 ASP A C 1
ATOM 1587 O O . ASP A 1 197 ? 7.867 -6.455 -15.790 1.00 93.69 197 ASP A O 1
ATOM 1591 N N . GLY A 1 198 ? 8.407 -5.863 -17.885 1.00 93.06 198 GLY A N 1
ATOM 1592 C CA . GLY A 1 198 ? 9.788 -6.352 -17.860 1.00 93.06 198 GLY A CA 1
ATOM 1593 C C . GLY A 1 198 ? 10.824 -5.331 -17.384 1.00 93.06 198 GLY A C 1
ATOM 1594 O O . GLY A 1 198 ? 12.017 -5.625 -17.449 1.00 93.06 198 GLY A O 1
ATOM 1595 N N . ARG A 1 199 ? 10.403 -4.144 -16.942 1.00 95.25 199 ARG A N 1
ATOM 1596 C CA . ARG A 1 199 ? 11.280 -3.045 -16.522 1.00 95.25 199 ARG A CA 1
ATOM 1597 C C . ARG A 1 199 ? 10.895 -2.549 -15.137 1.00 95.25 199 ARG A C 1
ATOM 1599 O O . ARG A 1 199 ? 9.749 -2.682 -14.709 1.00 95.25 199 ARG A O 1
ATOM 1606 N N . ALA A 1 200 ? 11.862 -1.976 -14.442 1.00 96.25 200 ALA A N 1
ATOM 1607 C CA . ALA A 1 200 ? 11.634 -1.353 -13.153 1.00 96.25 200 ALA A CA 1
ATOM 1608 C C . ALA A 1 200 ? 12.549 -0.156 -12.945 1.00 96.25 200 ALA A C 1
ATOM 1610 O O . ALA A 1 200 ? 13.700 -0.188 -13.373 1.00 96.25 200 ALA A O 1
ATOM 1611 N N . LEU A 1 201 ? 12.044 0.843 -12.228 1.00 96.88 201 LEU A N 1
ATOM 1612 C CA . LEU A 1 201 ? 12.844 1.858 -11.558 1.00 96.88 201 LEU A CA 1
ATOM 1613 C C . LEU A 1 201 ? 13.059 1.410 -10.117 1.00 96.88 201 LEU A C 1
ATOM 1615 O O . LEU A 1 201 ? 12.099 1.045 -9.430 1.00 96.88 201 LEU A O 1
ATOM 1619 N N . ILE A 1 202 ? 14.315 1.424 -9.682 1.00 94.62 202 ILE A N 1
ATOM 1620 C CA . ILE A 1 202 ? 14.696 1.104 -8.310 1.00 94.62 202 ILE A CA 1
ATOM 1621 C C . ILE A 1 202 ? 15.526 2.224 -7.708 1.00 94.62 202 ILE A C 1
ATOM 1623 O O . ILE A 1 202 ? 16.363 2.827 -8.379 1.00 94.62 202 ILE A O 1
ATOM 1627 N N . SER A 1 203 ? 15.354 2.438 -6.415 1.00 91.81 203 SER A N 1
ATOM 1628 C CA . SER A 1 203 ? 16.264 3.253 -5.621 1.00 91.81 203 SER A CA 1
ATOM 1629 C C . SER A 1 203 ? 16.454 2.625 -4.247 1.00 91.81 203 SER A C 1
ATOM 1631 O O . SER A 1 203 ? 15.723 1.718 -3.840 1.00 91.81 203 SER A O 1
ATOM 1633 N N . PHE A 1 204 ? 17.476 3.078 -3.537 1.00 88.19 204 PHE A N 1
ATOM 1634 C CA . PHE A 1 204 ? 17.688 2.726 -2.137 1.00 88.19 204 PHE A CA 1
ATOM 1635 C C . PHE A 1 204 ? 17.103 3.824 -1.255 1.00 88.19 204 PHE A C 1
ATOM 1637 O O . PHE A 1 204 ? 16.947 4.953 -1.712 1.00 88.19 204 PHE A O 1
ATOM 1644 N N . PHE A 1 205 ? 16.810 3.520 0.009 1.00 83.38 205 PHE A N 1
ATOM 1645 C CA . PHE A 1 205 ? 16.378 4.530 0.976 1.00 83.38 205 PHE A CA 1
ATOM 1646 C C . PHE A 1 205 ? 17.600 5.213 1.605 1.00 83.38 205 PHE A C 1
ATOM 1648 O O . PHE A 1 205 ? 18.231 4.638 2.490 1.00 83.38 205 PHE A O 1
ATOM 1655 N N . PRO A 1 206 ? 17.984 6.424 1.160 1.00 82.25 206 PRO A N 1
ATOM 1656 C CA . PRO A 1 206 ? 19.056 7.173 1.801 1.00 82.25 206 PRO A CA 1
ATOM 1657 C C . PRO A 1 206 ? 18.593 7.733 3.150 1.00 82.25 206 PRO A C 1
ATOM 1659 O O . PRO A 1 206 ? 17.432 8.113 3.326 1.00 82.25 206 PRO A O 1
ATOM 1662 N N . ILE A 1 207 ? 19.540 7.913 4.064 1.00 82.31 207 ILE A N 1
ATOM 1663 C CA . ILE A 1 207 ? 19.318 8.674 5.297 1.00 82.31 207 ILE A CA 1
ATOM 1664 C C . ILE A 1 207 ? 19.093 10.150 4.930 1.00 82.31 207 ILE A C 1
ATOM 1666 O O . ILE A 1 207 ? 19.839 10.717 4.125 1.00 82.31 207 ILE A O 1
ATOM 1670 N N . GLY A 1 208 ? 18.071 10.795 5.500 1.00 85.25 208 GLY A N 1
ATOM 1671 C CA . GLY A 1 208 ? 17.854 12.239 5.335 1.00 85.25 208 GLY A CA 1
ATOM 1672 C C . GLY A 1 208 ? 17.250 12.692 4.007 1.00 85.25 208 GLY A C 1
ATOM 1673 O O . GLY A 1 208 ? 17.042 13.893 3.823 1.00 85.25 208 GLY A O 1
ATOM 1674 N N . LYS A 1 209 ? 16.965 11.784 3.065 1.00 88.44 209 LYS A N 1
ATOM 1675 C CA . LYS A 1 209 ? 16.342 12.134 1.778 1.00 88.44 209 LYS A CA 1
ATOM 1676 C C . LYS A 1 209 ? 15.195 11.196 1.455 1.00 88.44 209 LYS A C 1
ATOM 1678 O O . LYS A 1 209 ? 15.210 10.025 1.811 1.00 88.44 209 LYS A O 1
ATOM 1683 N N . VAL A 1 210 ? 14.217 11.715 0.736 1.00 89.75 210 VAL A N 1
ATOM 1684 C CA . VAL A 1 210 ? 13.092 10.943 0.202 1.00 89.75 210 VAL A CA 1
ATOM 1685 C C . VAL A 1 210 ? 13.535 10.111 -1.004 1.00 89.75 210 VAL A C 1
ATOM 1687 O O . VAL A 1 210 ? 14.407 10.531 -1.765 1.00 89.75 210 VAL A O 1
ATOM 1690 N N . SER A 1 211 ? 12.947 8.927 -1.166 1.00 86.56 211 SER A N 1
ATOM 1691 C CA . SER A 1 211 ? 13.344 7.915 -2.159 1.00 86.56 211 SER A CA 1
ATOM 1692 C C . SER A 1 211 ? 13.126 8.362 -3.609 1.00 86.56 211 SER A C 1
ATOM 1694 O O . SER A 1 211 ? 13.826 7.920 -4.508 1.00 86.56 211 SER A O 1
ATOM 1696 N N . PHE A 1 212 ? 12.210 9.297 -3.851 1.00 89.69 212 PHE A N 1
ATOM 1697 C CA . PHE A 1 212 ? 11.919 9.833 -5.184 1.00 89.69 212 PHE A CA 1
ATOM 1698 C C . PHE A 1 212 ? 12.812 11.014 -5.618 1.00 89.69 212 PHE A C 1
ATOM 1700 O O . PHE A 1 212 ? 12.828 11.345 -6.804 1.00 89.69 212 PHE A O 1
ATOM 1707 N N . ASP A 1 213 ? 13.565 11.629 -4.695 1.00 90.69 213 ASP A N 1
ATOM 1708 C CA . ASP A 1 213 ? 14.502 12.739 -4.975 1.00 90.69 213 ASP A CA 1
ATOM 1709 C C . ASP A 1 213 ? 15.948 12.259 -5.191 1.00 90.69 213 ASP A C 1
ATOM 1711 O O . ASP A 1 213 ? 16.874 13.069 -5.285 1.00 90.69 213 ASP A O 1
ATOM 1715 N N . VAL A 1 214 ? 16.170 10.946 -5.204 1.00 90.06 214 VAL A N 1
ATOM 1716 C CA . VAL A 1 214 ? 17.487 10.347 -5.433 1.00 90.06 214 VAL A CA 1
ATOM 1717 C C . VAL A 1 214 ? 17.563 9.646 -6.781 1.00 90.06 214 VAL A C 1
ATOM 1719 O O . VAL A 1 214 ? 16.510 9.342 -7.355 1.00 90.06 214 VAL A O 1
ATOM 1722 N N . PRO A 1 215 ? 18.786 9.360 -7.272 1.00 91.81 215 PRO A N 1
ATOM 1723 C CA . PRO A 1 215 ? 18.952 8.641 -8.517 1.00 91.81 215 PRO A CA 1
ATOM 1724 C C . PRO A 1 215 ? 18.172 7.327 -8.542 1.00 91.81 215 PRO A C 1
ATOM 1726 O O . PRO A 1 215 ? 18.175 6.559 -7.575 1.00 91.81 215 PRO A O 1
ATOM 1729 N N . GLN A 1 216 ? 17.495 7.093 -9.660 1.00 94.50 216 GLN A N 1
ATOM 1730 C CA . GLN A 1 216 ? 16.725 5.892 -9.940 1.00 94.50 216 GLN A CA 1
ATOM 1731 C C . GLN A 1 216 ? 17.469 5.062 -10.974 1.00 94.50 216 GLN A C 1
ATOM 1733 O O . GLN A 1 216 ? 17.871 5.562 -12.024 1.00 94.50 216 GLN A O 1
ATOM 1738 N N . LEU A 1 217 ? 17.614 3.775 -10.704 1.00 93.50 217 LEU A N 1
ATOM 1739 C CA . LEU A 1 217 ? 18.206 2.827 -11.628 1.00 93.50 217 LEU A CA 1
ATOM 1740 C C . LEU A 1 217 ? 17.084 2.137 -12.398 1.00 93.50 217 LEU A C 1
ATOM 1742 O O . LEU A 1 217 ? 16.270 1.417 -11.822 1.00 93.50 217 LEU A O 1
ATOM 1746 N N . GLU A 1 218 ? 17.035 2.345 -13.706 1.00 95.44 218 GLU A N 1
ATOM 1747 C CA . GLU A 1 218 ? 16.187 1.563 -14.589 1.00 95.44 218 GLU A CA 1
ATOM 1748 C C . GLU A 1 218 ? 16.881 0.250 -14.944 1.00 95.44 218 GLU A C 1
ATOM 1750 O O . GLU A 1 218 ? 17.975 0.223 -15.521 1.00 95.44 218 GLU A O 1
ATOM 1755 N N . VAL A 1 219 ? 16.220 -0.853 -14.605 1.00 92.88 219 VAL A N 1
ATOM 1756 C CA . VAL A 1 219 ? 16.741 -2.208 -14.772 1.00 92.88 219 VAL A CA 1
ATOM 1757 C C . VAL A 1 219 ? 15.806 -3.057 -15.624 1.00 92.88 219 VAL A C 1
ATOM 1759 O O . VAL A 1 219 ? 14.581 -2.926 -15.591 1.00 92.88 219 VAL A O 1
ATOM 1762 N N . ASP A 1 220 ? 16.393 -3.962 -16.404 1.00 93.31 220 ASP A N 1
ATOM 1763 C CA . ASP A 1 220 ? 15.656 -5.068 -17.014 1.00 93.31 220 ASP A CA 1
ATOM 1764 C C . ASP A 1 220 ? 15.405 -6.144 -15.948 1.00 93.31 220 ASP A C 1
ATOM 1766 O O . ASP A 1 220 ? 16.350 -6.623 -15.312 1.00 93.31 220 ASP A O 1
ATOM 1770 N N . MET A 1 221 ? 14.150 -6.554 -15.757 1.00 92.06 221 MET A N 1
ATOM 1771 C CA . MET A 1 221 ? 13.769 -7.557 -14.755 1.00 92.06 221 MET A CA 1
ATOM 1772 C C . MET A 1 221 ? 14.328 -8.960 -15.052 1.00 92.06 221 MET A C 1
ATOM 1774 O O . MET A 1 221 ? 14.330 -9.822 -14.174 1.00 92.06 221 MET A O 1
ATOM 1778 N N . ALA A 1 222 ? 14.824 -9.211 -16.268 1.00 89.44 222 ALA A N 1
ATOM 1779 C CA . ALA A 1 222 ? 15.535 -10.436 -16.627 1.00 89.44 222 ALA A CA 1
ATOM 1780 C C . ALA A 1 222 ? 17.036 -10.396 -16.283 1.00 89.44 222 ALA A C 1
ATOM 1782 O O . ALA A 1 222 ? 17.681 -11.448 -16.274 1.00 89.44 222 ALA A O 1
ATOM 1783 N N . SER A 1 223 ? 17.598 -9.217 -16.000 1.00 87.38 223 SER A N 1
ATOM 1784 C CA . SER A 1 223 ? 19.006 -9.055 -15.611 1.00 87.38 223 SER A CA 1
ATOM 1785 C C . SER A 1 223 ? 19.277 -9.577 -14.188 1.00 87.38 223 SER A C 1
ATOM 1787 O O . SER A 1 223 ? 18.337 -9.735 -13.405 1.00 87.38 223 SER A O 1
ATOM 1789 N N . PRO A 1 224 ? 20.545 -9.811 -13.793 1.00 84.44 224 PRO A N 1
ATOM 1790 C CA . PRO A 1 224 ? 20.885 -10.164 -12.411 1.00 84.44 224 PRO A CA 1
ATOM 1791 C C . PRO A 1 224 ? 20.392 -9.144 -11.370 1.00 84.44 224 PRO A C 1
ATOM 1793 O O . PRO A 1 224 ? 19.911 -9.540 -10.308 1.00 84.44 224 PRO A O 1
ATOM 1796 N N . TRP A 1 225 ? 20.443 -7.845 -11.691 1.00 82.88 225 TRP A N 1
ATOM 1797 C CA . TRP A 1 225 ? 19.879 -6.777 -10.855 1.00 82.88 225 TRP A CA 1
ATOM 1798 C C . TRP A 1 225 ? 18.359 -6.894 -10.743 1.00 82.88 225 TRP A C 1
ATOM 1800 O O . TRP A 1 225 ? 17.817 -6.874 -9.641 1.00 82.88 225 TRP A O 1
ATOM 1810 N N . GLY A 1 226 ? 17.682 -7.124 -11.869 1.00 89.62 226 GLY A N 1
ATOM 1811 C CA . GLY A 1 226 ? 16.247 -7.396 -11.904 1.00 89.62 226 GLY A CA 1
ATOM 1812 C C . GLY A 1 226 ? 15.844 -8.595 -11.043 1.00 89.62 226 GLY A C 1
ATOM 1813 O O . GLY A 1 226 ? 14.893 -8.515 -10.274 1.00 89.62 226 GLY A O 1
ATOM 1814 N N . GLN A 1 227 ? 16.612 -9.686 -11.094 1.00 88.31 227 GLN A N 1
ATOM 1815 C CA . GLN A 1 227 ? 16.381 -10.885 -10.277 1.00 88.31 227 GLN A CA 1
ATOM 1816 C C . GLN A 1 227 ? 16.641 -10.656 -8.784 1.00 88.31 227 GLN A C 1
ATOM 1818 O O . GLN A 1 227 ? 16.011 -11.288 -7.937 1.00 88.31 227 GLN A O 1
ATOM 1823 N N . PHE A 1 228 ? 17.595 -9.793 -8.426 1.00 87.69 228 PHE A N 1
ATOM 1824 C CA . PHE A 1 228 ? 17.791 -9.384 -7.036 1.00 87.69 228 PHE A CA 1
ATOM 1825 C C . PHE A 1 228 ? 16.574 -8.611 -6.515 1.00 87.69 228 PHE A C 1
ATOM 1827 O O . PHE A 1 228 ? 16.057 -8.938 -5.450 1.00 87.69 228 PHE A O 1
ATOM 1834 N N . VAL A 1 229 ? 16.086 -7.649 -7.293 1.00 90.25 229 VAL A N 1
ATOM 1835 C CA . VAL A 1 229 ? 14.925 -6.814 -6.958 1.00 90.25 229 VAL A CA 1
ATOM 1836 C C . VAL A 1 229 ? 13.638 -7.639 -6.873 1.00 90.25 229 VAL A C 1
ATOM 1838 O O . VAL A 1 229 ? 12.905 -7.511 -5.896 1.00 90.25 229 VAL A O 1
ATOM 1841 N N . ASP A 1 230 ? 13.397 -8.528 -7.844 1.00 92.12 230 ASP A N 1
ATOM 1842 C CA . ASP A 1 230 ? 12.250 -9.454 -7.865 1.00 92.12 230 ASP A CA 1
ATOM 1843 C C . ASP A 1 230 ? 12.211 -10.280 -6.572 1.00 92.12 230 ASP A C 1
ATOM 1845 O O . ASP A 1 230 ? 11.185 -10.330 -5.902 1.00 92.12 230 ASP A O 1
ATOM 1849 N N . ARG A 1 231 ? 13.366 -10.825 -6.151 1.00 90.06 231 ARG A N 1
ATOM 1850 C CA . ARG A 1 231 ? 13.485 -11.575 -4.892 1.00 90.06 231 ARG A CA 1
ATOM 1851 C C . ARG A 1 231 ? 13.173 -10.734 -3.661 1.00 90.06 231 ARG A C 1
ATOM 1853 O O . ARG A 1 231 ? 12.538 -11.256 -2.760 1.00 90.06 231 ARG A O 1
ATOM 1860 N N . ARG A 1 232 ? 13.604 -9.470 -3.601 1.00 89.38 232 ARG A N 1
ATOM 1861 C CA . ARG A 1 232 ? 13.325 -8.600 -2.442 1.00 89.38 232 ARG A CA 1
ATOM 1862 C C . ARG A 1 232 ? 11.853 -8.235 -2.339 1.00 89.38 232 ARG A C 1
ATOM 1864 O O . ARG A 1 232 ? 11.309 -8.219 -1.240 1.00 89.38 232 ARG A O 1
ATOM 1871 N N . PHE A 1 233 ? 11.205 -7.988 -3.476 1.00 93.12 233 PHE A N 1
ATOM 1872 C CA . PHE A 1 233 ? 9.761 -7.793 -3.495 1.00 93.12 233 PHE A CA 1
ATOM 1873 C C . PHE A 1 233 ? 9.033 -9.061 -3.043 1.00 93.12 233 PHE A C 1
ATOM 1875 O O . PHE A 1 233 ? 8.192 -8.986 -2.154 1.00 93.12 233 PHE A O 1
ATOM 1882 N N . ASP A 1 234 ? 9.360 -10.214 -3.633 1.00 92.31 234 ASP A N 1
ATOM 1883 C CA . ASP A 1 234 ? 8.690 -11.483 -3.330 1.00 92.31 234 ASP A CA 1
ATOM 1884 C C . ASP A 1 234 ? 8.940 -11.930 -1.880 1.00 92.31 234 ASP A C 1
ATOM 1886 O O . ASP A 1 234 ? 8.024 -12.414 -1.225 1.00 92.31 234 ASP A O 1
ATOM 1890 N N . GLU A 1 235 ? 10.138 -11.697 -1.334 1.00 89.12 235 GLU A N 1
ATOM 1891 C CA . GLU A 1 235 ? 10.466 -11.976 0.068 1.00 89.12 235 GLU A CA 1
ATOM 1892 C C . GLU A 1 235 ? 9.534 -11.237 1.028 1.00 89.12 235 GLU A C 1
ATOM 1894 O O . GLU A 1 235 ? 8.997 -11.868 1.934 1.00 89.12 235 GLU A O 1
ATOM 1899 N N . LEU A 1 236 ? 9.291 -9.939 0.811 1.00 90.44 236 LEU A N 1
ATOM 1900 C CA . LEU A 1 236 ? 8.330 -9.178 1.612 1.00 90.44 236 LEU A CA 1
ATOM 1901 C C . LEU A 1 236 ? 6.890 -9.605 1.315 1.00 90.44 236 LEU A C 1
ATOM 1903 O O . LEU A 1 236 ? 6.092 -9.782 2.229 1.00 90.44 236 LEU A O 1
ATOM 1907 N N . TRP A 1 237 ? 6.552 -9.781 0.039 1.00 92.06 237 TRP A N 1
ATOM 1908 C CA . TRP A 1 237 ? 5.194 -10.089 -0.406 1.00 92.06 237 TRP A CA 1
ATOM 1909 C C . TRP A 1 237 ? 4.691 -11.452 0.087 1.00 92.06 237 TRP A C 1
ATOM 1911 O O . TRP A 1 237 ? 3.500 -11.607 0.360 1.00 92.06 237 TRP A O 1
ATOM 1921 N N . ASP A 1 238 ? 5.579 -12.438 0.202 1.00 88.81 238 ASP A N 1
ATOM 1922 C CA . ASP A 1 238 ? 5.239 -13.788 0.648 1.00 88.81 238 ASP A CA 1
ATOM 1923 C C . ASP A 1 238 ? 5.472 -13.994 2.160 1.00 88.81 238 ASP A C 1
ATOM 1925 O O . ASP A 1 238 ? 4.939 -14.956 2.726 1.00 88.81 238 ASP A O 1
ATOM 1929 N N . HIS A 1 239 ? 6.181 -13.084 2.849 1.00 84.25 239 HIS A N 1
ATOM 1930 C CA . HIS A 1 239 ? 6.321 -13.095 4.314 1.00 84.25 239 HIS A CA 1
ATOM 1931 C C . HIS A 1 239 ? 5.031 -12.657 5.001 1.00 84.25 239 HIS A C 1
ATOM 1933 O O . HIS A 1 239 ? 4.864 -11.516 5.432 1.00 84.25 239 HIS A O 1
ATOM 1939 N N . ARG A 1 240 ? 4.111 -13.609 5.151 1.00 77.25 240 ARG A N 1
ATOM 1940 C CA . ARG A 1 240 ? 2.779 -13.354 5.704 1.00 77.25 240 ARG A CA 1
ATOM 1941 C C . ARG A 1 240 ? 2.768 -12.758 7.110 1.00 77.25 240 ARG A C 1
ATOM 1943 O O . ARG A 1 240 ? 1.775 -12.136 7.448 1.00 77.25 240 ARG A O 1
ATOM 1950 N N . ASP A 1 241 ? 3.830 -12.931 7.891 1.00 82.06 241 ASP A N 1
ATOM 1951 C CA . ASP A 1 241 ? 3.922 -12.373 9.246 1.00 82.06 241 ASP A CA 1
ATOM 1952 C C . ASP A 1 241 ? 4.260 -10.882 9.274 1.00 82.06 241 ASP A C 1
ATOM 1954 O O . ASP A 1 241 ? 4.028 -10.220 10.285 1.00 82.06 241 ASP A O 1
ATOM 1958 N N . HIS A 1 242 ? 4.763 -10.361 8.154 1.00 85.88 242 HIS A N 1
ATOM 1959 C CA . HIS A 1 242 ? 5.183 -8.974 7.992 1.00 85.88 242 HIS A CA 1
ATOM 1960 C C . HIS A 1 242 ? 4.276 -8.178 7.062 1.00 85.88 242 HIS A C 1
ATOM 1962 O O . HIS A 1 242 ? 4.554 -7.006 6.823 1.00 85.88 242 HIS A O 1
ATOM 1968 N N . ILE A 1 243 ? 3.207 -8.783 6.529 1.00 90.38 243 ILE A N 1
ATOM 1969 C CA . ILE A 1 243 ? 2.269 -8.105 5.634 1.00 90.38 243 ILE A CA 1
ATOM 1970 C C . ILE A 1 243 ? 0.827 -8.193 6.114 1.00 90.38 243 ILE A C 1
ATOM 1972 O O . ILE A 1 243 ? 0.352 -9.211 6.611 1.00 90.38 243 ILE A O 1
ATOM 1976 N N . ARG A 1 244 ? 0.079 -7.123 5.866 1.00 91.00 244 ARG A N 1
ATOM 1977 C CA . ARG A 1 244 ? -1.359 -7.054 6.086 1.00 91.00 244 ARG A CA 1
ATOM 1978 C C . ARG A 1 244 ? -2.055 -6.610 4.813 1.00 91.00 244 ARG A C 1
ATOM 1980 O O . ARG A 1 244 ? -1.674 -5.619 4.207 1.00 91.00 244 ARG A O 1
ATOM 1987 N N . THR A 1 245 ? -3.098 -7.319 4.398 1.00 93.06 245 THR A N 1
ATOM 1988 C CA . THR A 1 245 ? -3.963 -6.848 3.305 1.00 93.06 245 THR A CA 1
ATOM 1989 C C . THR A 1 245 ? -4.635 -5.533 3.686 1.00 93.06 245 THR A C 1
ATOM 1991 O O . THR A 1 245 ? -4.945 -5.344 4.863 1.00 93.06 245 THR A O 1
ATOM 1994 N N . LEU A 1 246 ? -4.969 -4.698 2.703 1.00 94.31 246 LEU A N 1
ATOM 1995 C CA . LEU A 1 246 ? -5.649 -3.425 2.947 1.00 94.31 246 LEU A CA 1
ATOM 1996 C C . LEU A 1 246 ? -6.931 -3.563 3.795 1.00 94.31 246 LEU A C 1
ATOM 1998 O O . LEU A 1 246 ? -7.122 -2.777 4.711 1.00 94.31 246 LEU A O 1
ATOM 2002 N N . ASP A 1 247 ? -7.757 -4.596 3.578 1.00 92.12 247 ASP A N 1
ATOM 2003 C CA . ASP A 1 247 ? -8.978 -4.810 4.386 1.00 92.12 247 ASP A CA 1
ATOM 2004 C C . ASP A 1 247 ? -8.663 -4.984 5.874 1.00 92.12 247 ASP A C 1
ATOM 2006 O O . ASP A 1 247 ? -9.180 -4.262 6.717 1.00 92.12 247 ASP A O 1
ATOM 2010 N N . ARG A 1 248 ? -7.731 -5.887 6.188 1.00 91.88 248 ARG A N 1
ATOM 2011 C CA . ARG A 1 248 ? -7.265 -6.130 7.561 1.00 91.88 248 ARG A CA 1
ATOM 2012 C C . ARG A 1 248 ? -6.545 -4.931 8.182 1.00 91.88 248 ARG A C 1
ATOM 2014 O O . ARG A 1 248 ? -6.407 -4.865 9.396 1.00 91.88 248 ARG A O 1
ATOM 2021 N N . TYR A 1 249 ? -6.008 -4.012 7.379 1.00 94.00 249 TYR A N 1
ATOM 2022 C CA . TYR A 1 249 ? -5.451 -2.760 7.898 1.00 94.00 249 TYR A CA 1
ATOM 2023 C C . TYR A 1 249 ? -6.554 -1.836 8.423 1.00 94.00 249 TYR A C 1
ATOM 2025 O O . TYR A 1 249 ? -6.402 -1.238 9.492 1.00 94.00 249 TYR A O 1
ATOM 2033 N N . TRP A 1 250 ? -7.674 -1.774 7.706 1.00 93.62 250 TRP A N 1
ATOM 2034 C CA . TRP A 1 250 ? -8.818 -0.940 8.056 1.00 93.62 250 TRP A CA 1
ATOM 2035 C C . TRP A 1 250 ? -9.750 -1.561 9.084 1.00 93.62 250 TRP A C 1
ATOM 2037 O O . TRP A 1 250 ? -10.415 -0.817 9.799 1.00 93.62 250 TRP A O 1
ATOM 2047 N N . GLN A 1 251 ? -9.825 -2.887 9.151 1.00 93.06 251 GLN A N 1
ATOM 2048 C CA . GLN A 1 251 ? -10.813 -3.586 9.961 1.00 93.06 251 GLN A CA 1
ATOM 2049 C C . GLN A 1 251 ? -10.202 -4.751 10.733 1.00 93.06 251 GLN A C 1
ATOM 2051 O O . GLN A 1 251 ? -9.310 -5.449 10.246 1.00 93.06 251 GLN A O 1
ATOM 2056 N N . LEU A 1 252 ? -10.730 -4.967 11.933 1.00 92.81 252 LEU A N 1
ATOM 2057 C CA . LEU A 1 252 ? -10.466 -6.124 12.768 1.00 92.81 252 LEU A CA 1
ATOM 2058 C C . LEU A 1 252 ? -11.717 -7.002 12.793 1.00 92.81 252 LEU A C 1
ATOM 2060 O O . LEU A 1 252 ? -12.807 -6.521 13.093 1.00 92.81 252 LEU A O 1
ATOM 2064 N N . ASP A 1 253 ? -11.559 -8.291 12.501 1.00 92.50 253 ASP A N 1
ATOM 2065 C CA . ASP A 1 253 ? -12.642 -9.256 12.680 1.00 92.50 253 ASP A CA 1
ATOM 2066 C C . ASP A 1 253 ? -12.780 -9.579 14.173 1.00 92.50 253 ASP A C 1
ATOM 2068 O O . ASP A 1 253 ? -11.908 -10.225 14.765 1.00 92.50 253 ASP A O 1
ATOM 2072 N N . VAL A 1 254 ? -13.881 -9.135 14.776 1.00 93.25 254 VAL A N 1
ATOM 2073 C CA . VAL A 1 254 ? -14.210 -9.352 16.187 1.00 93.25 254 VAL A CA 1
ATOM 2074 C C . VAL A 1 254 ? -15.396 -10.301 16.280 1.00 93.25 254 VAL A C 1
ATOM 2076 O O . VAL A 1 254 ? -16.467 -10.042 15.734 1.00 93.25 254 VAL A O 1
ATOM 2079 N N . THR A 1 255 ? -15.206 -11.425 16.965 1.00 94.00 255 THR A N 1
ATOM 2080 C CA . THR A 1 255 ? -16.265 -12.400 17.239 1.00 94.00 255 THR A CA 1
ATOM 2081 C C . THR A 1 255 ? -16.750 -12.248 18.670 1.00 94.00 255 THR A C 1
ATOM 2083 O O . THR A 1 255 ? -16.006 -12.537 19.598 1.00 94.00 255 THR A O 1
ATOM 2086 N N . LEU A 1 256 ? -17.994 -11.819 18.854 1.00 93.81 256 LEU A N 1
ATOM 2087 C CA . LEU A 1 256 ? -18.589 -11.648 20.177 1.00 93.81 256 LEU A CA 1
ATOM 2088 C C . LEU A 1 256 ? -18.886 -13.014 20.819 1.00 93.81 256 LEU A C 1
ATOM 2090 O O . LEU A 1 256 ? -19.352 -13.936 20.135 1.00 93.81 256 LEU A O 1
ATOM 2094 N N . THR A 1 257 ? -18.643 -13.140 22.123 1.00 93.06 257 THR A N 1
ATOM 2095 C CA . THR A 1 257 ? -18.884 -14.365 22.895 1.00 93.06 257 THR A CA 1
ATOM 2096 C C . THR A 1 257 ? -19.657 -14.107 24.182 1.00 93.06 257 THR A C 1
ATOM 2098 O O . THR A 1 257 ? -19.457 -13.092 24.842 1.00 93.06 257 THR A O 1
ATOM 2101 N N . ASP A 1 258 ? -20.493 -15.069 24.561 1.00 89.94 258 ASP A N 1
ATOM 2102 C CA . ASP A 1 258 ? -21.146 -15.162 25.870 1.00 89.94 258 ASP A CA 1
ATOM 2103 C C . ASP A 1 258 ? -20.721 -16.489 26.515 1.00 89.94 258 ASP A C 1
ATOM 2105 O O . ASP A 1 258 ? -21.129 -17.571 26.078 1.00 89.94 258 ASP A O 1
ATOM 2109 N N . GLY A 1 259 ? -19.772 -16.421 27.452 1.00 86.94 259 GLY A N 1
ATOM 2110 C CA . GLY A 1 259 ? -19.009 -17.591 27.894 1.00 86.94 259 GLY A CA 1
ATOM 2111 C C . GLY A 1 259 ? -18.327 -18.298 26.714 1.00 86.94 259 GLY A C 1
ATOM 2112 O O . GLY A 1 259 ? -17.582 -17.688 25.949 1.00 86.94 259 GLY A O 1
ATOM 2113 N N . GLU A 1 260 ? -18.606 -19.591 26.529 1.00 87.19 260 GLU A N 1
ATOM 2114 C CA . GLU A 1 260 ? -18.070 -20.383 25.408 1.00 87.19 260 GLU A CA 1
ATOM 2115 C C . GLU A 1 260 ? -18.860 -20.211 24.096 1.00 87.19 260 GLU A C 1
ATOM 2117 O O . GLU A 1 260 ? -18.429 -20.655 23.025 1.00 87.19 260 GLU A O 1
ATOM 2122 N N . LYS A 1 261 ? -20.035 -19.573 24.144 1.00 90.69 261 LYS A N 1
ATOM 2123 C CA . LYS A 1 261 ? -20.930 -19.452 22.992 1.00 90.69 261 LYS A CA 1
ATOM 2124 C C . LYS A 1 261 ? -20.491 -18.302 22.092 1.00 90.69 261 LYS A C 1
ATOM 2126 O O . LYS A 1 261 ? -20.467 -17.147 22.506 1.00 90.69 261 LYS A O 1
ATOM 2131 N N . ARG A 1 262 ? -20.223 -18.599 20.817 1.00 92.62 262 ARG A N 1
ATOM 2132 C CA . ARG A 1 262 ? -19.974 -17.581 19.780 1.00 92.62 262 ARG A CA 1
ATOM 2133 C C . ARG A 1 262 ? -21.289 -17.027 19.250 1.00 92.62 262 ARG A C 1
ATOM 2135 O O . ARG A 1 262 ? -22.153 -17.788 18.820 1.00 92.62 262 ARG A O 1
ATOM 2142 N N . LEU A 1 263 ? -21.416 -15.707 19.257 1.00 90.44 263 LEU A N 1
ATOM 2143 C CA . LEU A 1 263 ? -22.656 -15.010 18.917 1.00 90.44 263 LEU A CA 1
ATOM 2144 C C . LEU A 1 263 ? -22.653 -14.469 17.484 1.00 90.44 263 LEU A C 1
ATOM 2146 O O . LEU A 1 263 ? -23.694 -14.442 16.832 1.00 90.44 263 LEU A O 1
ATOM 2150 N N . GLY A 1 264 ? -21.484 -14.084 16.972 1.00 89.81 264 GLY A N 1
ATOM 2151 C CA . GLY A 1 264 ? -21.304 -13.640 15.591 1.00 89.81 264 GLY A CA 1
ATOM 2152 C C . GLY A 1 264 ? -19.991 -12.893 15.395 1.00 89.81 264 GLY A C 1
ATOM 2153 O O . GLY A 1 264 ? -19.391 -12.441 16.367 1.00 89.81 264 GLY A O 1
ATOM 2154 N N . THR A 1 265 ? -19.554 -12.771 14.142 1.00 92.31 265 THR A N 1
ATOM 2155 C CA . THR A 1 265 ? -18.325 -12.061 13.757 1.00 92.31 265 THR A CA 1
ATOM 2156 C C . THR A 1 265 ? -18.673 -10.786 13.002 1.00 92.31 265 THR A C 1
ATOM 2158 O O . THR A 1 265 ? -19.494 -10.821 12.086 1.00 92.31 265 THR A O 1
ATOM 2161 N N . SER A 1 266 ? -18.031 -9.684 13.377 1.00 92.00 266 SER A N 1
ATOM 2162 C CA . SER A 1 266 ? -18.193 -8.364 12.772 1.00 92.00 266 SER A CA 1
ATOM 2163 C C . SER A 1 266 ? -16.817 -7.791 12.430 1.00 92.00 266 SER A C 1
ATOM 2165 O O . SER A 1 266 ? -15.921 -7.805 13.271 1.00 92.00 266 SER A O 1
ATOM 2167 N N . ALA A 1 267 ? -16.649 -7.284 11.208 1.00 92.44 267 ALA A N 1
ATOM 2168 C CA . ALA A 1 267 ? -15.458 -6.536 10.815 1.00 92.44 267 ALA A CA 1
ATOM 2169 C C . ALA A 1 267 ? -15.627 -5.077 11.257 1.00 92.44 267 ALA A C 1
ATOM 2171 O O . ALA A 1 267 ? -16.512 -4.383 10.752 1.00 92.44 267 ALA A O 1
ATOM 2172 N N . VAL A 1 268 ? -14.810 -4.624 12.206 1.00 93.12 268 VAL A N 1
ATOM 2173 C CA . VAL A 1 268 ? -14.959 -3.309 12.847 1.00 93.12 268 VAL A CA 1
ATOM 2174 C C . VAL A 1 268 ? -13.728 -2.424 12.637 1.00 93.12 268 VAL A C 1
ATOM 2176 O O . VAL A 1 268 ? -12.604 -2.938 12.632 1.00 93.12 268 VAL A O 1
ATOM 2179 N N . PRO A 1 269 ? -13.900 -1.102 12.447 1.00 94.19 269 PRO A N 1
ATOM 2180 C CA . PRO A 1 269 ? -12.802 -0.144 12.527 1.00 94.19 269 PRO A CA 1
ATOM 2181 C C . PRO A 1 269 ? -12.040 -0.277 13.849 1.00 94.19 269 PRO A C 1
ATOM 2183 O O . PRO A 1 269 ? -12.626 -0.595 14.882 1.00 94.19 269 PRO A O 1
ATOM 2186 N N . TYR A 1 270 ? -10.730 -0.036 13.826 1.00 94.81 270 TYR A N 1
ATOM 2187 C CA . TYR A 1 270 ? -9.893 -0.142 15.013 1.00 94.81 270 TYR A CA 1
ATOM 2188 C C . TYR A 1 270 ? -8.641 0.737 14.944 1.00 94.81 270 TYR A C 1
ATOM 2190 O O . TYR A 1 270 ? -8.111 1.013 13.860 1.00 94.81 270 TYR A O 1
ATOM 2198 N N . VAL A 1 271 ? -8.113 1.097 16.111 1.00 94.94 271 VAL A N 1
ATOM 2199 C CA . VAL A 1 271 ? -6.816 1.765 16.294 1.00 94.94 271 VAL A CA 1
ATOM 2200 C C . VAL A 1 271 ? -6.034 1.120 17.434 1.00 94.94 271 VAL A C 1
ATOM 2202 O O . VAL A 1 271 ? -6.599 0.414 18.271 1.00 94.94 271 VAL A O 1
ATOM 2205 N N . ASN A 1 272 ? -4.727 1.382 17.452 1.00 92.12 272 ASN A N 1
ATOM 2206 C CA . ASN A 1 272 ? -3.832 0.949 18.517 1.00 92.12 272 ASN A CA 1
ATOM 2207 C C . ASN A 1 272 ? -3.267 2.169 19.229 1.00 92.12 272 ASN A C 1
ATOM 2209 O O . ASN A 1 272 ? -2.761 3.070 18.560 1.00 92.12 272 ASN A O 1
ATOM 2213 N N . ALA A 1 273 ? -3.301 2.153 20.555 1.00 91.12 273 ALA A N 1
ATOM 2214 C CA . ALA A 1 273 ? -2.643 3.142 21.401 1.00 91.12 273 ALA A CA 1
ATOM 2215 C C . ALA A 1 273 ? -2.084 2.424 22.628 1.00 91.12 273 ALA A C 1
ATOM 2217 O O . ALA A 1 273 ? -2.786 1.596 23.202 1.00 91.12 273 ALA A O 1
ATOM 2218 N N . ASP A 1 274 ? -0.828 2.690 22.991 1.00 87.12 274 ASP A N 1
ATOM 2219 C CA . ASP A 1 274 ? -0.183 2.140 24.194 1.00 87.12 274 ASP A CA 1
ATOM 2220 C C . ASP A 1 274 ? -0.347 0.618 24.369 1.00 87.12 274 ASP A C 1
ATOM 2222 O O . ASP A 1 274 ? -0.734 0.127 25.429 1.00 87.12 274 ASP A O 1
ATOM 2226 N N . ASP A 1 275 ? -0.106 -0.135 23.289 1.00 85.19 275 ASP A N 1
ATOM 2227 C CA . ASP A 1 275 ? -0.276 -1.597 23.211 1.00 85.19 275 ASP A CA 1
ATOM 2228 C C . ASP A 1 275 ? -1.708 -2.111 23.482 1.00 85.19 275 ASP A C 1
ATOM 2230 O O . ASP A 1 275 ? -1.946 -3.319 23.553 1.00 85.19 275 ASP A O 1
ATOM 2234 N N . GLN A 1 276 ? -2.687 -1.209 23.560 1.00 91.38 276 GLN A N 1
ATOM 2235 C CA . GLN A 1 276 ? -4.111 -1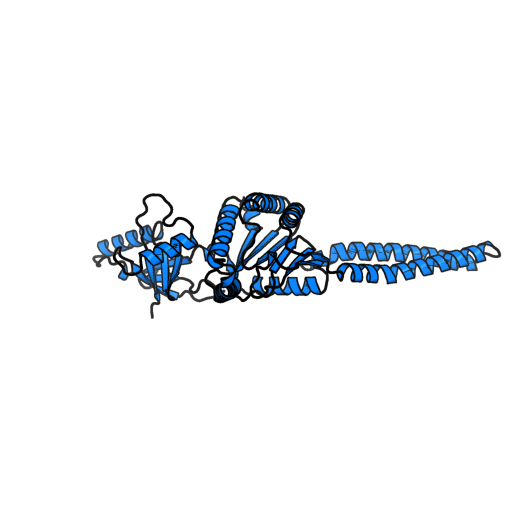.503 23.673 1.00 91.38 276 GLN A CA 1
ATOM 2236 C C . GLN A 1 276 ? -4.801 -1.354 22.317 1.00 91.38 276 GLN A C 1
ATOM 2238 O O . GLN A 1 276 ? -4.374 -0.598 21.438 1.00 91.38 276 GLN A O 1
ATOM 2243 N N . VAL A 1 277 ? -5.894 -2.100 22.155 1.00 93.44 277 VAL A N 1
ATOM 2244 C CA . VAL A 1 277 ? -6.701 -2.108 20.934 1.00 93.44 277 VAL A CA 1
ATOM 2245 C C . VAL A 1 277 ? -8.051 -1.501 21.232 1.00 93.44 277 VAL A C 1
ATOM 2247 O O . VAL A 1 277 ? -8.750 -1.929 22.153 1.00 93.44 277 VAL A O 1
ATOM 2250 N N . TYR A 1 278 ? -8.425 -0.539 20.405 1.00 94.88 278 TYR A N 1
ATOM 2251 C CA . TYR A 1 278 ? -9.698 0.152 20.478 1.00 94.88 278 TYR A CA 1
ATOM 2252 C C . TYR A 1 278 ? -10.456 -0.129 19.197 1.00 94.88 278 TYR A C 1
ATOM 2254 O O . TYR A 1 278 ? -9.898 0.014 18.109 1.00 94.88 278 TYR A O 1
ATOM 2262 N N . VAL A 1 279 ? -11.711 -0.541 19.320 1.00 94.94 279 VAL A N 1
ATOM 2263 C CA . VAL A 1 279 ? -12.588 -0.816 18.186 1.00 94.94 279 VAL A CA 1
ATOM 2264 C C . VAL A 1 279 ? -13.795 0.104 18.217 1.00 94.94 279 VAL A C 1
ATOM 2266 O O . VAL A 1 279 ? -14.302 0.452 19.284 1.00 94.94 279 VAL A O 1
ATOM 2269 N N . ASP A 1 280 ? -14.256 0.469 17.029 1.00 92.75 280 ASP A N 1
ATOM 2270 C CA . ASP A 1 280 ? -15.565 1.075 16.848 1.00 92.75 280 ASP A CA 1
ATOM 2271 C C . ASP A 1 280 ? -16.626 -0.013 17.000 1.00 92.75 280 ASP A C 1
ATOM 2273 O O . ASP A 1 280 ? -16.744 -0.927 16.179 1.00 92.75 280 ASP A O 1
ATOM 2277 N N . GLY A 1 281 ? -17.361 0.049 18.101 1.00 87.44 281 GLY A N 1
ATOM 2278 C CA . GLY A 1 281 ? -18.455 -0.857 18.370 1.00 87.44 281 GLY A CA 1
ATOM 2279 C C . GLY A 1 281 ? -19.793 -0.385 17.817 1.00 87.44 281 GLY A C 1
ATOM 2280 O O . GLY A 1 281 ? -20.781 -1.067 18.071 1.00 87.44 281 GLY A O 1
ATOM 2281 N N . ALA A 1 282 ? -19.869 0.725 17.082 1.00 85.88 282 ALA A N 1
ATOM 2282 C CA . ALA A 1 282 ? -21.107 1.164 16.455 1.00 85.88 282 ALA A CA 1
ATOM 2283 C C . ALA A 1 282 ? -21.621 0.161 15.394 1.00 85.88 282 ALA A C 1
ATOM 2285 O O . ALA A 1 282 ? -20.999 -0.849 15.040 1.00 85.88 282 ALA A O 1
ATOM 2286 N N . GLY A 1 283 ? -22.825 0.424 14.881 1.00 83.06 283 GLY A N 1
ATOM 2287 C CA . GLY A 1 283 ? -23.433 -0.367 13.812 1.00 83.06 283 GLY A CA 1
ATOM 2288 C C . GLY A 1 283 ? -23.758 -1.806 14.228 1.00 83.06 283 GLY A C 1
ATOM 2289 O O . GLY A 1 283 ? -24.541 -2.045 15.149 1.00 83.06 283 GLY A O 1
ATOM 2290 N N . HIS A 1 284 ? -23.205 -2.785 13.506 1.00 81.25 284 HIS A N 1
ATOM 2291 C CA . HIS A 1 284 ? -23.565 -4.193 13.694 1.00 81.25 284 HIS A CA 1
ATOM 2292 C C . HIS A 1 284 ? -23.133 -4.740 15.063 1.00 81.25 284 HIS A C 1
ATOM 2294 O O . HIS A 1 284 ? -23.869 -5.532 15.654 1.00 81.25 284 HIS A O 1
ATOM 2300 N N . LEU A 1 285 ? -21.981 -4.303 15.593 1.00 82.75 285 LEU A N 1
ATOM 2301 C CA . LEU A 1 285 ? -21.509 -4.770 16.897 1.00 82.75 285 LEU A CA 1
ATOM 2302 C C . LEU A 1 285 ? -22.409 -4.243 18.026 1.00 82.75 285 LEU A C 1
ATOM 2304 O O . LEU A 1 285 ? -22.849 -5.032 18.859 1.00 82.75 285 LEU A O 1
ATOM 2308 N N . ALA A 1 286 ? -22.787 -2.962 17.994 1.00 82.62 286 ALA A N 1
ATOM 2309 C CA . ALA A 1 286 ? -23.742 -2.367 18.931 1.00 82.62 286 ALA A CA 1
ATOM 2310 C C . ALA A 1 286 ? -25.092 -3.094 18.901 1.00 82.62 286 ALA A C 1
ATOM 2312 O O . ALA A 1 286 ? -25.635 -3.439 19.949 1.00 82.62 286 ALA A O 1
ATOM 2313 N N . HIS A 1 287 ? -25.613 -3.403 17.708 1.00 80.81 287 HIS A N 1
ATOM 2314 C CA . HIS A 1 287 ? -26.860 -4.160 17.579 1.00 80.81 287 HIS A CA 1
ATOM 2315 C C . HIS A 1 287 ? -26.749 -5.569 18.190 1.00 80.81 287 HIS A C 1
ATOM 2317 O O . HIS A 1 287 ? -27.673 -6.030 18.863 1.00 80.81 287 HIS A O 1
ATOM 2323 N N . GLN A 1 288 ? -25.617 -6.257 17.995 1.00 81.94 288 GLN A N 1
ATOM 2324 C CA . GLN A 1 288 ? -25.364 -7.557 18.624 1.00 81.94 288 GLN A CA 1
ATOM 2325 C C . GLN A 1 288 ? -25.308 -7.445 20.151 1.00 81.94 288 GLN A C 1
ATOM 2327 O O . GLN A 1 288 ? -25.969 -8.227 20.833 1.00 81.94 288 GLN A O 1
ATOM 2332 N N . LEU A 1 289 ? -24.581 -6.460 20.681 1.00 83.94 289 LEU A N 1
ATOM 2333 C CA . LEU A 1 289 ? -24.479 -6.207 22.120 1.00 83.94 289 LEU A CA 1
ATOM 2334 C C . LEU A 1 289 ? -25.851 -5.901 22.738 1.00 83.94 289 LEU A C 1
ATOM 2336 O O . LEU A 1 289 ? -26.231 -6.524 23.729 1.00 83.94 289 LEU A O 1
ATOM 2340 N N . ALA A 1 290 ? -26.637 -5.019 22.115 1.00 81.94 290 ALA A N 1
ATOM 2341 C CA . ALA A 1 290 ? -27.976 -4.656 22.580 1.00 81.94 290 ALA A CA 1
ATOM 2342 C C . ALA A 1 290 ? -28.951 -5.848 22.562 1.00 81.94 290 ALA A C 1
ATOM 2344 O O . ALA A 1 290 ? -29.728 -6.044 23.505 1.00 81.94 290 ALA A O 1
ATOM 2345 N N . HIS A 1 291 ? -28.895 -6.681 21.516 1.00 83.31 291 HIS A N 1
ATOM 2346 C CA . HIS A 1 291 ? -29.713 -7.891 21.429 1.00 83.31 291 HIS A CA 1
ATOM 2347 C C . HIS A 1 291 ? -29.399 -8.866 22.571 1.00 83.31 291 HIS A C 1
ATOM 2349 O O . HIS A 1 291 ? -30.319 -9.408 23.183 1.00 83.31 291 HIS A O 1
ATOM 2355 N N . GLN A 1 292 ? -28.119 -9.070 22.887 1.00 82.62 292 GLN A N 1
ATOM 2356 C CA . GLN A 1 292 ? -27.704 -9.963 23.973 1.00 82.62 292 GLN A CA 1
ATOM 2357 C C . GLN A 1 292 ? -28.063 -9.418 25.350 1.00 82.62 292 GLN A C 1
ATOM 2359 O O . GLN A 1 292 ? -28.644 -10.145 26.151 1.00 82.62 292 GLN A O 1
ATOM 2364 N N . ALA A 1 293 ? -27.833 -8.125 25.591 1.00 80.38 293 ALA A N 1
ATOM 2365 C CA . ALA A 1 293 ? -28.262 -7.477 26.826 1.00 80.38 293 ALA A CA 1
ATOM 2366 C C . ALA A 1 293 ? -29.771 -7.678 27.061 1.00 80.38 293 ALA A C 1
ATOM 2368 O O . ALA A 1 293 ? -30.193 -8.033 28.158 1.00 80.38 293 ALA A O 1
ATOM 2369 N N . THR A 1 294 ? -30.589 -7.557 26.007 1.00 79.38 294 THR A N 1
ATOM 2370 C CA . THR A 1 294 ? -32.038 -7.809 26.083 1.00 79.38 294 THR A CA 1
ATOM 2371 C C . THR A 1 294 ? -32.370 -9.274 26.403 1.00 79.38 294 THR A C 1
ATOM 2373 O O . THR A 1 294 ? -33.347 -9.538 27.107 1.00 79.38 294 THR A O 1
ATOM 2376 N N . GLN A 1 295 ? -31.586 -10.236 25.902 1.00 79.62 295 GLN A N 1
ATOM 2377 C CA . GLN A 1 295 ? -31.761 -11.659 26.219 1.00 79.62 295 GLN A CA 1
ATOM 2378 C C . GLN A 1 295 ? -31.425 -11.960 27.685 1.00 79.62 295 GLN A C 1
ATOM 2380 O O . GLN A 1 295 ? -32.251 -12.575 28.358 1.00 79.62 295 GLN A O 1
ATOM 2385 N N . HIS A 1 296 ? -30.310 -11.445 28.215 1.00 79.88 296 HIS A N 1
ATOM 2386 C CA . HIS A 1 296 ? -29.939 -11.621 29.629 1.00 79.88 296 HIS A CA 1
ATOM 2387 C C . HIS A 1 296 ? -30.992 -11.048 30.586 1.00 79.88 296 HIS A C 1
ATOM 2389 O O . HIS A 1 296 ? -31.371 -11.726 31.541 1.00 79.88 296 HIS A O 1
ATOM 2395 N N . VAL A 1 297 ? -31.557 -9.864 30.290 1.00 76.50 297 VAL A N 1
ATOM 2396 C CA . VAL A 1 297 ? -32.670 -9.312 31.093 1.00 76.50 297 VAL A CA 1
ATOM 2397 C C . VAL A 1 297 ? -33.879 -10.251 31.094 1.00 76.50 297 VAL A C 1
ATOM 2399 O O . VAL A 1 297 ? -34.485 -10.469 32.143 1.00 76.50 297 VAL A O 1
ATOM 2402 N N . ARG A 1 298 ? -34.247 -10.823 29.938 1.00 75.12 298 ARG A N 1
ATOM 2403 C CA . ARG A 1 298 ? -35.380 -11.766 29.843 1.00 75.12 298 ARG A CA 1
ATOM 2404 C C . ARG A 1 298 ? -35.142 -13.051 30.631 1.00 75.12 298 ARG A C 1
ATOM 2406 O O . ARG A 1 298 ? -36.100 -13.633 31.128 1.00 75.12 298 ARG A O 1
ATOM 2413 N N . GLU A 1 299 ? -33.890 -13.472 30.750 1.00 79.31 299 GLU A N 1
ATOM 2414 C CA . GLU A 1 299 ? -33.475 -14.662 31.497 1.00 79.31 299 GLU A CA 1
ATOM 2415 C C . GLU A 1 299 ? -33.265 -14.384 32.999 1.00 79.31 299 GLU A C 1
ATOM 2417 O O . GLU A 1 299 ? -32.908 -15.286 33.754 1.00 79.31 299 GLU A O 1
ATOM 2422 N N . GLY A 1 300 ? -33.541 -13.158 33.463 1.00 75.12 300 GLY A N 1
ATOM 2423 C CA . GLY A 1 300 ? -33.435 -12.769 34.872 1.00 75.12 300 GLY A CA 1
ATOM 2424 C C . GLY A 1 300 ? -32.003 -12.491 35.340 1.00 75.12 300 GLY A C 1
ATOM 2425 O O . GLY A 1 300 ? -31.770 -12.371 36.542 1.00 75.12 300 GLY A O 1
ATOM 2426 N N . GLN A 1 301 ? -31.050 -12.380 34.413 1.00 71.00 301 GLN A N 1
ATOM 2427 C CA . GLN A 1 301 ? -29.674 -11.973 34.687 1.00 71.00 301 GLN A CA 1
ATOM 2428 C C . GLN A 1 301 ? -29.533 -10.446 34.563 1.00 71.00 301 GLN A C 1
ATOM 2430 O O . GLN A 1 301 ? -30.239 -9.794 33.791 1.00 71.00 301 GLN A O 1
ATOM 2435 N N . GLN A 1 302 ? -28.619 -9.849 35.334 1.00 64.75 302 GLN A N 1
ATOM 2436 C CA . GLN A 1 302 ? -28.284 -8.431 35.178 1.00 64.75 302 GLN A CA 1
ATOM 2437 C C . GLN A 1 302 ? -27.634 -8.212 33.809 1.00 64.75 302 GLN A C 1
ATOM 2439 O O . GLN A 1 302 ? -26.568 -8.758 33.536 1.00 64.75 302 GLN A O 1
ATOM 2444 N N . ALA A 1 303 ? -28.257 -7.387 32.964 1.00 59.09 303 ALA A N 1
ATOM 2445 C CA . ALA A 1 303 ? -27.649 -6.961 31.713 1.00 59.09 303 ALA A CA 1
ATOM 2446 C C . ALA A 1 303 ? -26.423 -6.098 32.005 1.00 59.09 303 ALA A C 1
ATOM 2448 O O . ALA A 1 303 ? -26.538 -4.957 32.449 1.00 59.09 303 ALA A O 1
ATOM 2449 N N . SER A 1 304 ? -25.248 -6.653 31.741 1.00 63.97 304 SER A N 1
ATOM 2450 C CA . SER A 1 304 ? -24.003 -5.906 31.734 1.00 63.97 304 SER A CA 1
ATOM 2451 C C . SER A 1 304 ? -23.198 -6.308 30.511 1.00 63.97 304 SER A C 1
ATOM 2453 O O . SER A 1 304 ? -22.939 -7.489 30.291 1.00 63.97 304 SER A O 1
ATOM 2455 N N . VAL A 1 305 ? -22.761 -5.315 29.735 1.00 61.44 305 VAL A N 1
ATOM 2456 C CA . VAL A 1 305 ? -21.809 -5.506 28.627 1.00 61.44 305 VAL A CA 1
ATOM 2457 C C . VAL A 1 305 ? -20.513 -6.158 29.132 1.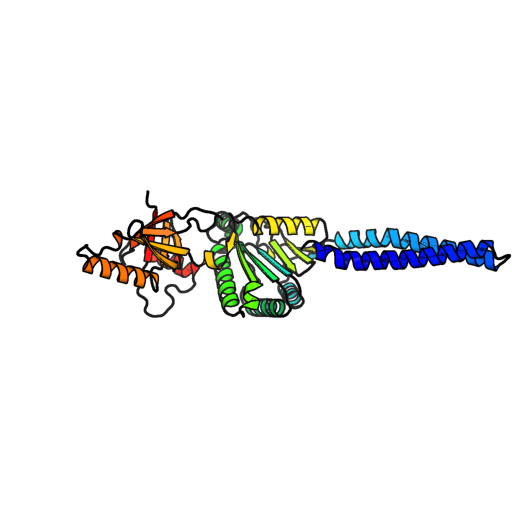00 61.44 305 VAL A C 1
ATOM 2459 O O . VAL A 1 305 ? -19.877 -6.896 28.387 1.00 61.44 305 VAL A O 1
ATOM 2462 N N . ALA A 1 306 ? -20.180 -5.987 30.419 1.00 60.06 306 ALA A N 1
ATOM 2463 C CA . ALA A 1 306 ? -19.022 -6.611 31.057 1.00 60.06 306 ALA A CA 1
ATOM 2464 C C . ALA A 1 306 ? -19.092 -8.150 31.126 1.00 60.06 306 ALA A C 1
ATOM 2466 O O . ALA A 1 306 ? -18.073 -8.786 31.387 1.00 60.06 306 ALA A O 1
ATOM 2467 N N . ALA A 1 307 ? -20.263 -8.759 30.905 1.00 73.38 307 ALA A N 1
ATOM 2468 C CA . ALA A 1 307 ? -20.400 -10.215 30.843 1.00 73.38 307 ALA A CA 1
ATOM 2469 C C . ALA A 1 307 ? -19.975 -10.801 29.483 1.00 73.38 307 ALA A C 1
ATOM 2471 O O . ALA A 1 307 ? -19.727 -12.002 29.383 1.00 73.38 307 ALA A O 1
ATOM 2472 N N . LEU A 1 308 ? -19.885 -9.971 28.438 1.00 85.75 308 LEU A N 1
ATOM 2473 C CA . LEU A 1 308 ? -19.562 -10.424 27.091 1.00 85.75 308 LEU A CA 1
ATOM 2474 C C . LEU A 1 308 ? -18.053 -10.376 26.839 1.00 85.75 308 LEU A C 1
ATOM 2476 O O . LEU A 1 308 ? -17.357 -9.412 27.167 1.00 85.75 308 LEU A O 1
ATOM 2480 N N . GLY A 1 309 ? -17.559 -11.439 26.215 1.00 90.50 309 GLY A N 1
ATOM 2481 C CA . GLY A 1 309 ? -16.198 -11.527 25.711 1.00 90.50 309 GLY A CA 1
ATOM 2482 C C . GLY A 1 309 ? -16.131 -11.237 24.216 1.00 90.50 309 GLY A C 1
ATOM 2483 O O . GLY A 1 309 ? -17.139 -11.163 23.510 1.00 90.50 309 GLY A O 1
ATOM 2484 N N . ALA A 1 310 ? -14.914 -11.112 23.716 1.00 92.88 310 ALA A N 1
ATOM 2485 C CA . ALA A 1 310 ? -14.619 -11.023 22.303 1.00 92.88 310 ALA A CA 1
ATOM 2486 C C . ALA A 1 310 ? -13.443 -11.921 21.941 1.00 92.88 310 ALA A C 1
ATOM 2488 O O . ALA A 1 310 ? -12.500 -12.108 22.700 1.00 92.88 310 ALA A O 1
ATOM 2489 N N . LEU A 1 311 ? -13.495 -12.460 20.736 1.00 92.69 311 LEU A N 1
ATOM 2490 C CA . LEU A 1 311 ? -12.458 -13.263 20.125 1.00 92.69 311 LEU A CA 1
ATOM 2491 C C . LEU A 1 311 ? -11.957 -12.523 18.885 1.00 92.69 311 LEU A C 1
ATOM 2493 O O . LEU A 1 311 ? -12.733 -12.279 17.960 1.00 92.69 311 LEU A O 1
ATOM 2497 N N . ALA A 1 312 ? -10.670 -12.187 18.838 1.00 91.31 312 ALA A N 1
ATOM 2498 C CA . ALA A 1 312 ? -10.062 -11.522 17.685 1.00 91.31 312 ALA A CA 1
ATOM 2499 C C . ALA A 1 312 ? -8.654 -12.066 17.409 1.00 91.31 312 ALA A C 1
ATOM 2501 O O . ALA A 1 312 ? -7.949 -12.515 18.313 1.00 91.31 312 ALA A O 1
ATOM 2502 N N . ALA A 1 313 ? -8.232 -12.055 16.145 1.00 86.88 313 ALA A N 1
ATOM 2503 C CA . ALA A 1 313 ? -6.860 -12.407 15.785 1.00 86.88 313 ALA A CA 1
ATOM 2504 C C . ALA A 1 313 ? -5.938 -11.210 16.061 1.00 86.88 313 ALA A C 1
ATOM 2506 O O . ALA A 1 313 ? -6.009 -10.203 15.353 1.00 86.88 313 ALA A O 1
ATOM 2507 N N . TRP A 1 314 ? -5.086 -11.314 17.087 1.00 82.69 314 TRP A N 1
ATOM 2508 C CA . TRP A 1 314 ? -4.246 -10.204 17.540 1.00 82.69 314 TRP A CA 1
ATOM 2509 C C . TRP A 1 314 ? -2.785 -10.602 17.819 1.00 82.69 314 TRP A C 1
ATOM 2511 O O . TRP A 1 314 ? -2.551 -11.623 18.466 1.00 82.69 314 TRP A O 1
ATOM 2521 N N . PRO A 1 315 ? -1.790 -9.778 17.418 1.00 77.19 315 PRO A N 1
ATOM 2522 C CA . PRO A 1 315 ? -1.877 -8.691 16.436 1.00 77.19 315 PRO A CA 1
ATOM 2523 C C . PRO A 1 315 ? -2.422 -9.162 15.074 1.00 77.19 315 PRO A C 1
ATOM 2525 O O . PRO A 1 315 ? -2.250 -10.320 14.712 1.00 77.19 315 PRO A O 1
ATOM 2528 N N . PRO A 1 316 ? -3.018 -8.280 14.253 1.00 67.00 316 PRO A N 1
ATOM 2529 C CA . PRO A 1 316 ? -3.720 -8.650 13.017 1.00 67.00 316 PRO A CA 1
ATOM 2530 C C . PRO A 1 316 ? -2.760 -9.025 11.868 1.00 67.00 316 PRO A C 1
ATOM 2532 O O . PRO A 1 316 ? -3.128 -8.985 10.692 1.00 67.00 316 PRO A O 1
ATOM 2535 N N . ARG A 1 317 ? -1.496 -9.324 12.199 1.00 66.94 317 ARG A N 1
ATOM 2536 C CA . ARG A 1 317 ? -0.363 -9.434 11.276 1.00 66.94 317 ARG A CA 1
ATOM 2537 C C . ARG A 1 317 ? 0.059 -10.878 11.003 1.00 66.94 317 ARG A C 1
ATOM 2539 O O . ARG A 1 317 ? 0.352 -11.167 9.854 1.00 66.94 317 ARG A O 1
ATOM 2546 N N . ARG A 1 318 ? 0.071 -11.796 11.984 1.00 59.88 318 ARG A N 1
ATOM 2547 C CA . ARG A 1 318 ? 0.677 -13.125 11.753 1.00 59.88 318 ARG A CA 1
ATOM 2548 C C . ARG A 1 318 ? -0.284 -14.089 11.066 1.00 59.88 318 ARG A C 1
ATOM 2550 O O . ARG A 1 318 ? -1.454 -14.220 11.440 1.00 59.88 318 ARG A O 1
ATOM 2557 N N . ALA A 1 319 ? 0.204 -14.797 10.053 1.00 54.75 319 ALA A N 1
ATOM 2558 C CA . ALA A 1 319 ? -0.585 -15.847 9.423 1.00 54.75 319 ALA A CA 1
ATOM 2559 C C . ALA A 1 319 ? -0.629 -17.087 10.319 1.00 54.75 319 ALA A C 1
ATOM 2561 O O . ALA A 1 319 ? 0.384 -17.526 10.846 1.00 54.75 319 ALA A O 1
ATOM 2562 N N . GLY A 1 320 ? -1.820 -17.672 10.475 1.00 58.28 320 GLY A N 1
ATOM 2563 C CA . GLY A 1 320 ? -2.009 -18.830 11.355 1.00 58.28 320 GLY A CA 1
ATOM 2564 C C . GLY A 1 320 ? -2.037 -18.486 12.847 1.00 58.28 320 GLY A C 1
ATOM 2565 O O . GLY A 1 320 ? -1.925 -19.388 13.672 1.00 58.28 320 GLY A O 1
ATOM 2566 N N . GLN A 1 321 ? -2.191 -17.206 13.203 1.00 68.44 321 GLN A N 1
ATOM 2567 C CA . GLN A 1 321 ? -2.247 -16.784 14.597 1.00 68.44 321 GLN A CA 1
ATOM 2568 C C . GLN A 1 321 ? -3.520 -17.275 15.292 1.00 68.44 321 GLN A C 1
ATOM 2570 O O . GLN A 1 321 ? -4.613 -17.237 14.723 1.00 68.44 321 GLN A O 1
ATOM 2575 N N . GLN A 1 322 ? -3.354 -17.735 16.534 1.00 70.00 322 GLN A N 1
ATOM 2576 C CA . GLN A 1 322 ? -4.459 -18.121 17.398 1.00 70.00 322 GLN A CA 1
ATOM 2577 C C . GLN A 1 322 ? -5.332 -16.905 17.702 1.00 70.00 322 GLN A C 1
ATOM 2579 O O . GLN A 1 322 ? -4.848 -15.799 17.932 1.00 70.00 322 GLN A O 1
ATOM 2584 N N . THR A 1 323 ? -6.637 -17.131 17.677 1.00 86.81 323 THR A N 1
ATOM 2585 C CA . THR A 1 323 ? -7.622 -16.169 18.149 1.00 86.81 323 THR A CA 1
ATOM 2586 C C . THR A 1 323 ? -7.416 -15.942 19.646 1.00 86.81 323 THR A C 1
ATOM 2588 O O . THR A 1 323 ? -7.414 -16.905 20.410 1.00 86.81 323 THR A O 1
ATOM 2591 N N . CYS A 1 324 ? -7.238 -14.688 20.053 1.00 91.00 324 CYS A N 1
ATOM 2592 C CA . CYS A 1 324 ? -7.115 -14.294 21.452 1.00 91.00 324 CYS A CA 1
ATOM 2593 C C . CYS A 1 324 ? -8.494 -13.949 22.014 1.00 91.00 324 CYS A C 1
ATOM 2595 O O . CYS A 1 324 ? -9.342 -13.421 21.286 1.00 91.00 324 CYS A O 1
ATOM 2597 N N . ALA A 1 325 ? -8.700 -14.247 23.294 1.00 93.50 325 ALA A N 1
ATOM 2598 C CA . ALA A 1 325 ? -9.874 -13.817 24.034 1.00 93.50 325 ALA A CA 1
ATOM 2599 C C . ALA A 1 325 ? -9.636 -12.453 24.680 1.00 93.50 325 ALA A C 1
ATOM 2601 O O . ALA A 1 325 ? -8.536 -12.146 25.136 1.00 93.50 325 ALA A O 1
ATOM 2602 N N . PHE A 1 326 ? -10.684 -11.642 24.692 1.00 93.94 326 PHE A N 1
ATOM 2603 C CA . PHE A 1 326 ? -10.692 -10.285 25.202 1.00 93.94 326 PHE A CA 1
ATOM 2604 C C . PHE A 1 326 ? -11.949 -10.050 26.032 1.00 93.94 326 PHE A C 1
ATOM 2606 O O . PHE A 1 326 ? -13.040 -10.484 25.664 1.00 93.94 326 PHE A O 1
ATOM 2613 N N . HIS A 1 327 ? -11.807 -9.296 27.110 1.00 93.06 327 HIS A N 1
ATOM 2614 C CA . HIS A 1 327 ? -12.901 -8.584 27.744 1.00 93.06 327 HIS A CA 1
ATOM 2615 C C . HIS A 1 327 ? -13.188 -7.293 26.977 1.00 93.06 327 HIS A C 1
ATOM 2617 O O . HIS A 1 327 ? -12.269 -6.611 26.508 1.00 93.06 327 HIS A O 1
ATOM 2623 N N . LEU A 1 328 ? -14.472 -6.962 26.861 1.00 91.81 328 LEU A N 1
ATOM 2624 C CA . LEU A 1 328 ? -14.931 -5.716 26.261 1.00 91.81 328 LEU A CA 1
ATOM 2625 C C . LEU A 1 328 ? -15.136 -4.669 27.351 1.00 91.81 328 LEU A C 1
ATOM 2627 O O . LEU A 1 328 ? -15.939 -4.860 28.263 1.00 91.81 328 LEU A O 1
ATOM 2631 N N . VAL A 1 329 ? -14.423 -3.552 27.240 1.00 91.88 329 VAL A N 1
ATOM 2632 C CA . VAL A 1 329 ? -14.582 -2.409 28.143 1.00 91.88 329 VAL A CA 1
ATOM 2633 C C . VAL A 1 329 ? -15.092 -1.224 27.338 1.00 91.88 329 VAL A C 1
ATOM 2635 O O . VAL A 1 329 ? -14.397 -0.748 26.444 1.00 91.88 329 VAL A O 1
ATOM 2638 N N . HIS A 1 330 ? -16.303 -0.763 27.647 1.00 90.56 330 HIS A N 1
ATOM 2639 C CA . HIS A 1 330 ? -16.845 0.466 27.074 1.00 90.56 330 HIS A CA 1
ATOM 2640 C C . HIS A 1 330 ? -16.020 1.673 27.527 1.00 90.56 330 HIS A C 1
ATOM 2642 O O . HIS A 1 330 ? -15.636 1.753 28.696 1.00 90.56 330 HIS A O 1
ATOM 2648 N N . LEU A 1 331 ? -15.722 2.581 26.599 1.00 89.50 331 LEU A N 1
ATOM 2649 C CA . LEU A 1 331 ? -15.158 3.882 26.934 1.00 89.50 331 LEU A CA 1
ATOM 2650 C C . LEU A 1 331 ? -16.296 4.875 27.108 1.00 89.50 331 LEU A C 1
ATOM 2652 O O . LEU A 1 331 ? -16.922 5.269 26.131 1.00 89.50 331 LEU A O 1
ATOM 2656 N N . ASP A 1 332 ? -16.540 5.264 28.354 1.00 85.31 332 ASP A N 1
ATOM 2657 C CA . ASP A 1 332 ? -17.497 6.319 28.672 1.00 85.31 332 ASP A CA 1
ATOM 2658 C C . ASP A 1 332 ? -17.012 7.676 28.132 1.00 85.31 332 ASP A C 1
ATOM 2660 O O . ASP A 1 332 ? -15.808 7.890 27.976 1.00 85.31 332 ASP A O 1
ATOM 2664 N N . ASP A 1 333 ? -17.936 8.612 27.901 1.00 76.62 333 ASP A N 1
ATOM 2665 C CA . ASP A 1 333 ? -17.638 9.935 27.322 1.00 76.62 333 ASP A CA 1
ATOM 2666 C C . ASP A 1 333 ? -16.601 10.743 28.128 1.00 76.62 333 ASP A C 1
ATOM 2668 O O . ASP A 1 333 ? -15.835 11.528 27.569 1.00 76.62 333 ASP A O 1
ATOM 2672 N N . ASP A 1 334 ? -16.533 10.506 29.440 1.00 75.56 334 ASP A N 1
ATOM 2673 C CA . ASP A 1 334 ? -15.591 11.158 30.357 1.00 75.56 334 ASP A CA 1
ATOM 2674 C C . ASP A 1 334 ? -14.301 10.343 30.582 1.00 75.56 334 ASP A C 1
ATOM 2676 O O . ASP A 1 334 ? -13.475 10.687 31.438 1.00 75.56 334 ASP A O 1
ATOM 2680 N N . ALA A 1 335 ? -14.103 9.240 29.850 1.00 82.06 335 ALA A N 1
ATOM 2681 C CA . ALA A 1 335 ? -12.929 8.399 30.018 1.00 82.06 335 ALA A CA 1
ATOM 2682 C C . ALA A 1 335 ? -11.647 9.176 29.649 1.00 82.06 335 ALA A C 1
ATOM 2684 O O . ALA A 1 335 ? -11.539 9.737 28.550 1.00 82.06 335 ALA A O 1
ATOM 2685 N N . PRO A 1 336 ? -10.626 9.193 30.527 1.00 79.25 336 PRO A N 1
ATOM 2686 C CA . PRO A 1 336 ? -9.360 9.839 30.214 1.00 79.25 336 PRO A CA 1
ATOM 2687 C C . PRO A 1 336 ? -8.737 9.190 28.971 1.00 79.25 336 PRO A C 1
ATOM 2689 O O . PRO A 1 336 ? -8.633 7.968 28.882 1.00 79.25 336 PRO A O 1
ATOM 2692 N N . GLY A 1 337 ? -8.330 10.022 28.010 1.00 89.00 337 GLY A N 1
ATOM 2693 C CA . GLY A 1 337 ? -7.742 9.581 26.741 1.00 89.00 337 GLY A CA 1
ATOM 2694 C C . GLY A 1 337 ? -8.737 9.386 25.591 1.00 89.00 337 GLY A C 1
ATOM 2695 O O . GLY A 1 337 ? -8.295 9.227 24.458 1.00 89.00 337 GLY A O 1
ATOM 2696 N N . LEU A 1 338 ? -10.058 9.476 25.809 1.00 90.62 338 LEU A N 1
ATOM 2697 C CA . LEU A 1 338 ? -11.051 9.303 24.734 1.00 90.62 338 LEU A CA 1
ATOM 2698 C C . LEU A 1 338 ? -10.801 10.235 23.535 1.00 90.62 338 LEU A C 1
ATOM 2700 O O . LEU A 1 338 ? -10.812 9.788 22.390 1.00 90.62 338 LEU A O 1
ATOM 2704 N N . ALA A 1 339 ? -10.517 11.514 23.793 1.00 91.44 339 ALA A N 1
ATOM 2705 C CA . ALA A 1 339 ? -10.221 12.493 22.745 1.00 91.44 339 ALA A CA 1
ATOM 2706 C C . ALA A 1 339 ? -8.975 12.126 21.916 1.00 91.44 339 ALA A C 1
ATOM 2708 O O . ALA A 1 339 ? -8.946 12.356 20.709 1.00 91.44 339 ALA A O 1
ATOM 2709 N N . GLU A 1 340 ? -7.961 11.530 22.545 1.00 93.88 340 GLU A N 1
ATOM 2710 C CA . GLU A 1 340 ? -6.753 11.060 21.864 1.00 93.88 340 GLU A CA 1
ATOM 2711 C C . GLU A 1 340 ? -7.052 9.835 20.996 1.00 93.88 340 GLU A C 1
ATOM 2713 O O . GLU A 1 340 ? -6.665 9.796 19.829 1.00 93.88 340 GLU A O 1
ATOM 2718 N N . ILE A 1 341 ? -7.827 8.878 21.513 1.00 94.56 341 ILE A N 1
ATOM 2719 C CA . ILE A 1 341 ? -8.285 7.721 20.736 1.00 94.56 341 ILE A CA 1
ATOM 2720 C C . ILE A 1 341 ? -9.114 8.170 19.529 1.00 94.56 341 ILE A C 1
ATOM 2722 O O . ILE A 1 341 ? -8.886 7.694 18.416 1.00 94.56 341 ILE A O 1
ATOM 2726 N N . LEU A 1 342 ? -10.024 9.129 19.706 1.00 93.06 342 LEU A N 1
ATOM 2727 C CA . LEU A 1 342 ? -10.796 9.703 18.604 1.00 93.06 342 LEU A CA 1
ATOM 2728 C C . LEU A 1 342 ? -9.909 10.396 17.572 1.00 93.06 342 LEU A C 1
ATOM 2730 O O . LEU A 1 342 ? -10.118 10.203 16.377 1.00 93.06 342 LEU A O 1
ATOM 2734 N N . ALA A 1 343 ? -8.883 11.127 18.008 1.00 93.06 343 ALA A N 1
ATOM 2735 C CA . ALA A 1 343 ? -7.905 11.720 17.102 1.00 93.06 343 ALA A CA 1
ATOM 2736 C C . ALA A 1 343 ? -7.108 10.655 16.325 1.00 93.06 343 ALA A C 1
ATOM 2738 O O . ALA A 1 343 ? -6.800 10.859 15.151 1.00 93.06 343 ALA A O 1
ATOM 2739 N N . LEU A 1 344 ? -6.809 9.496 16.926 1.00 94.38 344 LEU A N 1
ATOM 2740 C CA . LEU A 1 344 ? -6.186 8.370 16.218 1.00 94.38 344 LEU A CA 1
ATOM 2741 C C . LEU A 1 344 ? -7.124 7.771 15.167 1.00 94.38 344 LEU A C 1
ATOM 2743 O O . LEU A 1 344 ? -6.683 7.483 14.050 1.00 94.38 344 LEU A O 1
ATOM 2747 N N . PHE A 1 345 ? -8.408 7.603 15.494 1.00 94.44 345 PHE A N 1
ATOM 2748 C CA . PHE A 1 345 ? -9.406 7.174 14.517 1.00 94.44 345 PHE A CA 1
ATOM 2749 C C . PHE A 1 345 ? -9.525 8.197 13.385 1.00 94.44 345 PHE A C 1
ATOM 2751 O O . PHE A 1 345 ? -9.461 7.820 12.217 1.00 94.44 345 PHE A O 1
ATOM 2758 N N . ASP A 1 346 ? -9.618 9.486 13.695 1.00 93.00 346 ASP A N 1
ATOM 2759 C CA . ASP A 1 346 ? -9.700 10.532 12.681 1.00 93.00 346 ASP A CA 1
ATOM 2760 C C . ASP A 1 346 ? -8.448 10.565 11.792 1.00 93.00 346 ASP A C 1
ATOM 2762 O O . ASP A 1 346 ? -8.545 10.548 10.563 1.00 93.00 346 ASP A O 1
ATOM 2766 N N . SER A 1 347 ? -7.259 10.468 12.393 1.00 93.06 347 SER A N 1
ATOM 2767 C CA . SER A 1 347 ? -5.989 10.385 11.667 1.00 93.06 347 SER A CA 1
ATOM 2768 C C . SER A 1 347 ? -5.950 9.188 10.717 1.00 93.06 347 SER A C 1
ATOM 2770 O O . SER A 1 347 ? -5.527 9.327 9.565 1.00 93.06 347 SER A O 1
ATOM 2772 N N . LYS A 1 348 ? -6.415 8.016 11.168 1.00 94.44 348 LYS A N 1
ATOM 2773 C CA . LYS A 1 348 ? -6.437 6.784 10.373 1.00 94.44 348 LYS A CA 1
ATOM 2774 C C . LYS A 1 348 ? -7.489 6.851 9.262 1.00 94.44 348 LYS A C 1
ATOM 2776 O O . LYS A 1 348 ? -7.148 6.654 8.099 1.00 94.44 348 LYS A O 1
ATOM 2781 N N . TYR A 1 349 ? -8.740 7.167 9.586 1.00 92.94 349 TYR A N 1
ATOM 2782 C CA . TYR A 1 349 ? -9.887 7.031 8.679 1.00 92.94 349 TYR A CA 1
ATOM 2783 C C . TYR A 1 349 ? -10.232 8.303 7.888 1.00 92.94 349 TYR A C 1
ATOM 2785 O O . TYR A 1 349 ? -10.791 8.187 6.804 1.00 92.94 349 TYR A O 1
ATOM 2793 N N . GLY A 1 350 ? -9.812 9.488 8.339 1.00 88.75 350 GLY A N 1
ATOM 2794 C CA . GLY A 1 350 ? -9.972 10.763 7.624 1.00 88.75 350 GLY A CA 1
ATOM 2795 C C . GLY A 1 350 ? -11.372 11.355 7.742 1.00 88.75 350 GLY A C 1
ATOM 2796 O O . GLY A 1 350 ? -12.041 11.527 6.725 1.00 88.75 350 GLY A O 1
ATOM 2797 N N . GLY A 1 351 ? -11.809 11.657 8.966 1.00 83.69 351 GLY A N 1
ATOM 2798 C CA . GLY A 1 351 ? -13.161 12.126 9.278 1.00 83.69 351 GLY A CA 1
ATOM 2799 C C . GLY A 1 351 ? -13.948 11.113 10.106 1.00 83.69 351 GLY A C 1
ATOM 2800 O O . GLY A 1 351 ? -14.998 10.654 9.656 1.00 83.69 351 GLY A O 1
ATOM 2801 N N . TYR A 1 352 ? -13.430 10.728 11.278 1.00 84.31 352 TYR A N 1
ATOM 2802 C CA . TYR A 1 352 ? -14.115 9.818 12.209 1.00 84.31 352 TYR A CA 1
ATOM 2803 C C . TYR A 1 352 ? -14.762 10.585 13.383 1.00 84.31 352 TYR A C 1
ATOM 2805 O O . TYR A 1 352 ? -14.098 11.441 13.967 1.00 84.31 352 TYR A O 1
ATOM 2813 N N . PRO A 1 353 ? -16.004 10.249 13.794 1.00 78.88 353 PRO A N 1
ATOM 2814 C CA . PRO A 1 353 ? -16.911 9.285 13.164 1.00 78.88 353 PRO A CA 1
ATOM 2815 C C . PRO A 1 353 ? -17.377 9.781 11.788 1.00 78.88 353 PRO A C 1
ATOM 2817 O O . PRO A 1 353 ? -17.454 10.987 11.548 1.00 78.88 353 PRO A O 1
ATOM 2820 N N . ALA A 1 354 ? -17.685 8.854 10.876 1.00 71.12 354 ALA A N 1
ATOM 2821 C CA . ALA A 1 354 ? -18.211 9.220 9.564 1.00 71.12 354 ALA A CA 1
ATOM 2822 C C . ALA A 1 354 ? -19.482 10.066 9.758 1.00 71.12 354 ALA A C 1
ATOM 2824 O O . ALA A 1 354 ? -20.398 9.669 10.474 1.00 71.12 354 ALA A O 1
ATOM 2825 N N . THR A 1 355 ? -19.504 11.261 9.174 1.00 51.19 355 THR A N 1
ATOM 2826 C CA . THR A 1 355 ? -20.526 12.286 9.425 1.00 51.19 355 THR A CA 1
ATOM 2827 C C . THR A 1 355 ? -21.949 11.751 9.215 1.00 51.19 355 THR A C 1
ATOM 2829 O O . THR A 1 355 ? -22.326 11.394 8.100 1.00 51.19 355 THR A O 1
ATOM 2832 N N . GLY A 1 356 ? -22.746 11.725 10.293 1.00 56.34 356 GLY A N 1
ATOM 2833 C CA . GLY A 1 356 ? -24.159 11.332 10.277 1.00 56.34 356 GLY A CA 1
ATOM 2834 C C . GLY A 1 356 ? -24.613 10.605 11.547 1.00 56.34 356 GLY A C 1
ATOM 2835 O O . GLY A 1 356 ? -24.791 9.396 11.512 1.00 56.34 356 GLY A O 1
ATOM 2836 N N . ASP A 1 357 ? -24.811 11.345 12.643 1.00 48.53 357 ASP A N 1
ATOM 2837 C CA . ASP A 1 357 ? -25.632 10.984 13.823 1.00 48.53 357 ASP A CA 1
ATOM 2838 C C . ASP A 1 357 ? -25.390 9.647 14.556 1.00 48.53 357 ASP A C 1
ATOM 2840 O O . ASP A 1 357 ? -26.170 9.279 15.433 1.00 48.53 357 ASP A O 1
ATOM 2844 N N . THR A 1 358 ? -24.312 8.917 14.280 1.00 61.09 358 THR A N 1
ATOM 2845 C CA . THR A 1 358 ? -23.927 7.785 15.132 1.00 61.09 358 THR A CA 1
ATOM 2846 C C . THR A 1 358 ? -23.214 8.279 16.383 1.00 61.09 358 THR A C 1
ATOM 2848 O O . THR A 1 358 ? -22.100 8.798 16.311 1.00 61.09 358 THR A O 1
ATOM 2851 N N . GLU A 1 359 ? -23.875 8.088 17.525 1.00 74.38 359 GLU A N 1
ATOM 2852 C CA . GLU A 1 359 ? -23.269 8.091 18.855 1.00 74.38 359 GLU A CA 1
ATOM 2853 C C . GLU A 1 359 ? -21.983 7.249 18.809 1.00 74.38 359 GLU A C 1
ATOM 2855 O O . GLU A 1 359 ? -21.975 6.116 18.313 1.00 74.38 359 GLU A O 1
ATOM 2860 N N . VAL A 1 360 ? -20.869 7.848 19.228 1.00 82.56 360 VAL A N 1
ATOM 2861 C CA . VAL A 1 360 ? -19.565 7.185 19.234 1.00 82.56 360 VAL A CA 1
ATOM 2862 C C . VAL A 1 360 ? -19.620 6.088 20.286 1.00 82.56 360 VAL A C 1
ATOM 2864 O O . VAL A 1 360 ? -19.718 6.373 21.470 1.00 82.56 360 VAL A O 1
ATOM 2867 N N . PHE A 1 361 ? -19.520 4.833 19.861 1.00 88.81 361 PHE A N 1
ATOM 2868 C CA . PHE A 1 361 ? -19.505 3.699 20.776 1.00 88.81 361 PHE A CA 1
ATOM 2869 C C . PHE A 1 361 ? -18.165 2.981 20.660 1.00 88.81 361 PHE A C 1
ATOM 2871 O O . PHE A 1 361 ? -17.982 2.116 19.804 1.00 88.81 361 PHE A O 1
ATOM 2878 N N . LEU A 1 362 ? -17.197 3.370 21.490 1.00 92.81 362 LEU A N 1
ATOM 2879 C CA . LEU A 1 362 ? -15.855 2.791 21.473 1.00 92.81 362 LEU A CA 1
ATOM 2880 C C . LEU A 1 362 ? -15.707 1.702 22.533 1.00 92.81 362 LEU A C 1
ATOM 2882 O O . LEU A 1 362 ? -16.116 1.845 23.685 1.00 92.81 362 LEU A O 1
ATOM 2886 N N . LEU A 1 363 ? -15.056 0.611 22.138 1.00 93.62 363 LEU A N 1
ATOM 2887 C CA . LEU A 1 363 ? -14.723 -0.495 23.025 1.00 93.62 363 LEU A CA 1
ATOM 2888 C C . LEU A 1 363 ? -13.213 -0.688 23.056 1.00 93.62 363 LEU A C 1
ATOM 2890 O O . LEU A 1 363 ? -12.560 -0.773 22.016 1.00 93.62 363 LEU A O 1
ATOM 2894 N N . ARG A 1 364 ? -12.660 -0.841 24.254 1.00 94.88 364 ARG A N 1
ATOM 2895 C CA . ARG A 1 364 ? -11.307 -1.347 24.454 1.00 94.88 364 ARG A CA 1
ATOM 2896 C C . ARG A 1 364 ? -11.338 -2.868 24.570 1.00 94.88 364 ARG A C 1
ATOM 2898 O O . ARG A 1 364 ? -12.097 -3.414 25.373 1.00 94.88 364 ARG A O 1
ATOM 2905 N N . LEU A 1 365 ? -10.468 -3.537 23.817 1.00 93.75 365 LEU A N 1
ATOM 2906 C CA . LEU A 1 365 ? -10.223 -4.973 23.937 1.00 93.75 365 LEU A CA 1
ATOM 2907 C C . LEU A 1 365 ? -9.111 -5.214 24.967 1.00 93.75 365 LEU A C 1
ATOM 2909 O O . LEU A 1 365 ? -7.946 -4.904 24.715 1.00 93.75 365 LEU A O 1
ATOM 2913 N N . VAL A 1 366 ? -9.463 -5.767 26.127 1.00 93.38 366 VAL A N 1
ATOM 2914 C CA . VAL A 1 366 ? -8.508 -6.117 27.193 1.00 93.38 366 VAL A CA 1
ATOM 2915 C C . VAL A 1 366 ? -8.270 -7.624 27.148 1.00 93.38 366 VAL A C 1
ATOM 2917 O O . VAL A 1 366 ? -9.253 -8.350 27.241 1.00 93.38 366 VAL A O 1
ATOM 2920 N N . PRO A 1 367 ? -7.035 -8.131 26.980 1.00 91.94 367 PRO A N 1
ATOM 2921 C CA . PRO A 1 367 ? -6.786 -9.573 26.948 1.00 91.94 367 PRO A CA 1
ATOM 2922 C C . PRO A 1 367 ? -7.405 -10.287 28.157 1.00 91.94 367 PRO A C 1
ATOM 2924 O O . PRO A 1 367 ? -7.267 -9.816 29.285 1.00 91.94 367 PRO A O 1
ATOM 2927 N N . ALA A 1 368 ? -8.107 -11.392 27.912 1.00 88.25 368 ALA A N 1
ATOM 2928 C CA . ALA A 1 368 ? -8.548 -12.294 28.969 1.00 88.25 368 ALA A CA 1
ATOM 2929 C C . ALA A 1 368 ? -7.364 -13.200 29.345 1.00 88.25 368 ALA A C 1
ATOM 2931 O O . ALA A 1 368 ? -6.764 -13.802 28.450 1.00 88.25 368 ALA A O 1
ATOM 2932 N N . GLU A 1 369 ? -6.994 -13.222 30.629 1.00 77.69 369 GLU A N 1
ATOM 2933 C CA . GLU A 1 369 ? -5.885 -14.041 31.155 1.00 77.69 369 GLU A CA 1
ATOM 2934 C C . GLU A 1 369 ? -6.151 -15.550 31.087 1.00 77.69 369 GLU A C 1
ATOM 2936 O O . GLU A 1 369 ? -7.321 -15.970 31.267 1.00 77.69 369 GLU A O 1
#

Radius of gyration: 30.25 Å; chains: 1; bounding box: 73×50×97 Å

Organism: NCBI:txid1751298